Protein AF-A0A368R768-F1 (afdb_monomer_lite)

Structure (mmCIF, N/CA/C/O backbone):
data_AF-A0A368R768-F1
#
_entry.id   AF-A0A368R768-F1
#
loop_
_atom_site.group_PDB
_atom_site.id
_atom_site.type_symbol
_atom_site.label_atom_id
_atom_site.label_alt_id
_atom_site.label_comp_id
_atom_site.label_asym_id
_atom_site.label_entity_id
_atom_site.label_seq_id
_atom_site.pdbx_PDB_ins_code
_atom_site.Cartn_x
_atom_site.Cartn_y
_atom_site.Cartn_z
_atom_site.occupancy
_atom_site.B_iso_or_equiv
_atom_site.auth_seq_id
_atom_site.auth_comp_id
_atom_site.auth_asym_id
_atom_site.auth_atom_id
_atom_site.pdbx_PDB_model_num
ATOM 1 N N . MET A 1 1 ? 27.467 -8.018 0.311 1.00 46.78 1 MET A N 1
ATOM 2 C CA . MET A 1 1 ? 26.392 -7.281 -0.384 1.00 46.78 1 MET A CA 1
ATOM 3 C C . MET A 1 1 ? 26.962 -6.798 -1.706 1.00 46.78 1 MET A C 1
ATOM 5 O O . MET A 1 1 ? 28.015 -6.173 -1.684 1.00 46.78 1 MET A O 1
ATOM 9 N N . VAL A 1 2 ? 26.363 -7.178 -2.836 1.00 45.19 2 VAL A N 1
ATOM 10 C CA . VAL A 1 2 ? 26.756 -6.669 -4.159 1.00 45.19 2 VAL A CA 1
ATOM 11 C C . VAL A 1 2 ? 25.890 -5.447 -4.424 1.00 45.19 2 VAL A C 1
ATOM 13 O O . VAL A 1 2 ? 24.669 -5.558 -4.402 1.00 45.19 2 VAL A O 1
ATOM 16 N N . TYR A 1 3 ? 26.517 -4.292 -4.613 1.00 54.22 3 TYR A N 1
ATOM 17 C CA . TYR A 1 3 ? 25.812 -3.054 -4.927 1.00 54.22 3 TYR A CA 1
ATOM 18 C C . TYR A 1 3 ? 25.714 -2.906 -6.438 1.00 54.22 3 TYR A C 1
ATOM 20 O O . TYR A 1 3 ? 26.719 -3.036 -7.140 1.00 54.22 3 TYR A O 1
ATOM 28 N N . THR A 1 4 ? 24.512 -2.619 -6.932 1.00 57.66 4 THR A N 1
ATOM 29 C CA . THR A 1 4 ? 24.303 -2.340 -8.354 1.00 57.66 4 THR A CA 1
ATOM 30 C C . THR A 1 4 ? 24.296 -0.830 -8.549 1.00 57.66 4 THR A C 1
ATOM 32 O O . THR A 1 4 ? 23.459 -0.128 -7.981 1.00 57.66 4 THR A O 1
ATOM 35 N N . PHE A 1 5 ? 25.252 -0.327 -9.328 1.00 62.75 5 PHE A N 1
ATOM 36 C CA . PHE A 1 5 ? 25.331 1.078 -9.716 1.00 62.75 5 PHE A CA 1
ATOM 37 C C . PHE A 1 5 ? 24.711 1.236 -11.101 1.00 62.75 5 PHE A C 1
ATOM 39 O O . PHE A 1 5 ? 25.139 0.566 -12.037 1.00 62.75 5 PHE A O 1
ATOM 46 N N . PHE A 1 6 ? 23.726 2.121 -11.232 1.00 69.06 6 PHE A N 1
ATOM 47 C CA . PHE A 1 6 ? 23.137 2.480 -12.519 1.00 69.06 6 PHE A CA 1
ATOM 48 C C . PHE A 1 6 ? 22.806 3.978 -12.562 1.00 69.06 6 PHE A C 1
ATOM 50 O O . PHE A 1 6 ? 22.554 4.608 -11.528 1.00 69.06 6 PHE A O 1
ATOM 57 N N . GLU A 1 7 ? 22.853 4.559 -13.758 1.00 73.81 7 GLU A N 1
ATOM 58 C CA . GLU A 1 7 ? 22.325 5.887 -14.077 1.00 73.81 7 GLU A CA 1
ATOM 59 C C . GLU A 1 7 ? 20.888 5.778 -14.618 1.00 73.81 7 GLU A C 1
ATOM 61 O O . GLU A 1 7 ? 20.467 4.712 -15.067 1.00 73.81 7 GLU A O 1
ATOM 66 N N . ASP A 1 8 ? 20.144 6.894 -14.649 1.00 74.81 8 ASP A N 1
ATOM 67 C CA . ASP A 1 8 ? 18.769 6.950 -15.189 1.00 74.81 8 ASP A CA 1
ATOM 68 C C . ASP A 1 8 ? 18.662 6.284 -16.586 1.00 74.81 8 ASP A C 1
ATOM 70 O O . ASP A 1 8 ? 17.710 5.562 -16.881 1.00 74.81 8 ASP A O 1
ATOM 74 N N . ARG A 1 9 ? 19.677 6.478 -17.443 1.00 79.62 9 ARG A N 1
ATOM 75 C CA . ARG A 1 9 ? 19.716 5.931 -18.813 1.00 79.62 9 ARG A CA 1
ATOM 76 C C . ARG A 1 9 ? 19.882 4.416 -18.872 1.00 79.62 9 ARG A C 1
ATOM 78 O O . ARG A 1 9 ? 19.390 3.805 -19.817 1.00 79.62 9 ARG A O 1
ATOM 85 N N . ASP A 1 10 ? 20.577 3.824 -17.907 1.00 82.81 10 ASP A N 1
ATOM 86 C CA . ASP A 1 10 ? 20.867 2.389 -17.918 1.00 82.81 10 ASP A CA 1
ATOM 87 C C . ASP A 1 10 ? 19.584 1.596 -17.671 1.00 82.81 10 ASP A C 1
ATOM 89 O O . ASP A 1 10 ? 19.306 0.612 -18.360 1.00 82.81 10 ASP A O 1
ATOM 93 N N . LEU A 1 11 ? 18.761 2.073 -16.732 1.00 80.25 11 LEU A N 1
ATOM 94 C CA . LEU A 1 11 ? 17.478 1.457 -16.423 1.00 80.25 11 LEU A CA 1
ATOM 95 C C . LEU A 1 11 ? 16.486 1.614 -17.579 1.00 80.25 11 LEU A C 1
ATOM 97 O O . LEU A 1 11 ? 15.836 0.644 -17.966 1.00 80.25 11 LEU A O 1
ATOM 101 N N . ASP A 1 12 ? 16.424 2.804 -18.180 1.00 81.81 12 ASP A N 1
ATOM 102 C CA . ASP A 1 12 ? 15.603 3.051 -19.368 1.00 81.81 12 ASP A CA 1
ATOM 103 C C . ASP A 1 12 ? 16.009 2.141 -20.536 1.00 81.81 12 ASP A C 1
ATOM 105 O O . ASP A 1 12 ? 15.152 1.544 -21.193 1.00 81.81 12 ASP A O 1
ATOM 109 N N . HIS A 1 13 ? 17.315 1.977 -20.769 1.00 84.75 13 HIS A N 1
ATOM 110 C CA . HIS A 1 13 ? 17.830 1.079 -21.798 1.00 84.75 13 HIS A CA 1
ATOM 111 C C . HIS A 1 13 ? 17.504 -0.391 -21.495 1.00 84.75 13 HIS A C 1
ATOM 113 O O . HIS A 1 13 ? 17.113 -1.132 -22.399 1.00 84.75 13 HIS A O 1
ATOM 119 N N . MET A 1 14 ? 17.631 -0.826 -20.237 1.00 87.06 14 MET A N 1
ATOM 120 C CA . MET A 1 14 ? 17.294 -2.188 -19.810 1.00 87.06 14 MET A CA 1
ATOM 121 C C . MET A 1 14 ? 15.813 -2.503 -20.049 1.00 87.06 14 MET A C 1
ATOM 123 O O . MET A 1 14 ? 15.493 -3.547 -20.618 1.00 87.06 14 MET A O 1
ATOM 127 N N . LEU A 1 15 ? 14.916 -1.591 -19.662 1.00 86.19 15 LEU A N 1
ATOM 128 C CA . LEU A 1 15 ? 13.475 -1.746 -19.868 1.00 86.19 15 LEU A CA 1
ATOM 129 C C . LEU A 1 15 ? 13.117 -1.758 -21.359 1.00 86.19 15 LEU A C 1
ATOM 131 O O . LEU A 1 15 ? 12.331 -2.598 -21.793 1.00 86.19 15 LEU A O 1
ATOM 135 N N . ALA A 1 16 ? 13.740 -0.892 -22.165 1.00 86.00 16 ALA A N 1
ATOM 136 C CA . ALA A 1 16 ? 13.542 -0.878 -23.615 1.00 86.00 16 ALA A CA 1
ATOM 137 C C . ALA A 1 16 ? 14.055 -2.159 -24.299 1.00 86.00 16 ALA A C 1
ATOM 139 O O . ALA A 1 16 ? 13.454 -2.634 -25.263 1.00 86.00 16 ALA A O 1
ATOM 140 N N . SER A 1 17 ? 15.145 -2.735 -23.789 1.00 90.38 17 SER A N 1
ATOM 141 C CA . SER A 1 17 ? 15.758 -3.952 -24.334 1.00 90.38 17 SER A CA 1
ATOM 142 C C . SER A 1 17 ? 15.015 -5.235 -23.946 1.00 90.38 17 SER A C 1
ATOM 144 O O . SER A 1 17 ? 15.242 -6.275 -24.560 1.00 90.38 17 SER A O 1
ATOM 146 N N . SER A 1 18 ? 14.126 -5.183 -22.947 1.00 90.62 18 SER A N 1
ATOM 147 C CA . SER A 1 18 ? 13.382 -6.340 -22.440 1.00 90.62 18 SER A CA 1
ATOM 148 C C . SER A 1 18 ? 11.862 -6.118 -22.500 1.00 90.62 18 SER A C 1
ATOM 150 O O . SER A 1 18 ? 11.199 -5.971 -21.471 1.00 90.62 18 SER A O 1
ATOM 152 N N . PRO A 1 19 ? 11.252 -6.137 -23.702 1.00 87.94 19 PRO A N 1
ATOM 153 C CA . PRO A 1 19 ? 9.814 -5.892 -23.870 1.00 87.94 19 PRO A CA 1
ATOM 154 C C . PRO A 1 19 ? 8.924 -6.990 -23.261 1.00 87.94 19 PRO A C 1
ATOM 156 O O . PRO A 1 19 ? 7.709 -6.819 -23.157 1.00 87.94 19 PRO A O 1
ATOM 159 N N . VAL A 1 20 ? 9.511 -8.132 -22.888 1.00 93.12 20 VAL A N 1
ATOM 160 C CA . VAL A 1 20 ? 8.814 -9.269 -22.272 1.00 93.12 20 VAL A CA 1
ATOM 161 C C . VAL A 1 20 ? 8.860 -9.259 -20.742 1.00 93.12 20 VAL A C 1
ATOM 163 O O . VAL A 1 20 ? 8.288 -10.156 -20.133 1.00 93.12 20 VAL A O 1
ATOM 166 N N . LEU A 1 21 ? 9.536 -8.283 -20.126 1.00 94.12 21 LEU A N 1
ATOM 167 C CA . LEU A 1 21 ? 9.711 -8.218 -18.677 1.00 94.12 21 LEU A CA 1
ATOM 168 C C . LEU A 1 21 ? 8.360 -8.083 -17.955 1.00 94.12 21 LEU A C 1
ATOM 170 O O . LEU A 1 21 ? 7.636 -7.112 -18.174 1.00 94.12 21 LEU A O 1
ATOM 174 N N . GLU A 1 22 ? 8.048 -9.041 -17.076 1.00 95.25 22 GLU A N 1
ATOM 175 C CA . GLU A 1 22 ? 6.821 -9.023 -16.261 1.00 95.25 22 GLU A CA 1
ATOM 176 C C . GLU A 1 22 ? 7.049 -8.503 -14.839 1.00 95.25 22 GLU A C 1
ATOM 178 O O . GLU A 1 22 ? 6.170 -7.855 -14.272 1.00 95.25 22 GLU A O 1
ATOM 183 N N . THR A 1 23 ? 8.240 -8.724 -14.281 1.00 93.00 23 THR A N 1
ATOM 184 C CA . THR A 1 23 ? 8.582 -8.309 -12.918 1.00 93.00 23 THR A CA 1
ATOM 185 C C . THR A 1 23 ? 9.909 -7.567 -12.911 1.00 93.00 23 THR A C 1
ATOM 187 O O . THR A 1 23 ? 10.921 -8.088 -13.377 1.00 93.00 23 THR A O 1
ATOM 190 N N . LEU A 1 24 ? 9.908 -6.358 -12.352 1.00 89.69 24 LEU A N 1
ATOM 191 C CA . LEU A 1 24 ? 11.102 -5.575 -12.064 1.00 89.69 24 LEU A CA 1
ATOM 192 C C . LEU A 1 24 ? 11.299 -5.522 -10.552 1.00 89.69 24 LEU A C 1
ATOM 194 O O . LEU A 1 24 ? 10.405 -5.090 -9.830 1.00 89.69 24 LEU A O 1
ATOM 198 N N . ALA A 1 25 ? 12.482 -5.901 -10.081 1.00 86.31 25 ALA A N 1
ATOM 199 C CA . ALA A 1 25 ? 12.856 -5.736 -8.686 1.00 86.31 25 ALA A CA 1
ATOM 200 C C . ALA A 1 25 ? 14.178 -4.971 -8.588 1.00 86.31 25 ALA A C 1
ATOM 202 O O . ALA A 1 25 ? 15.191 -5.385 -9.150 1.00 86.31 25 ALA A O 1
ATOM 203 N N . LEU A 1 26 ? 14.143 -3.840 -7.890 1.00 80.12 26 LEU A N 1
ATOM 204 C CA . LEU A 1 26 ? 15.283 -2.975 -7.625 1.00 80.12 26 LEU A CA 1
ATOM 205 C C . LEU A 1 26 ? 15.649 -3.108 -6.147 1.00 80.12 26 LEU A C 1
ATOM 207 O O . LEU A 1 26 ? 14.819 -2.844 -5.277 1.00 80.12 26 LEU A O 1
ATOM 211 N N . PHE A 1 27 ? 16.885 -3.530 -5.885 1.00 73.75 27 PHE A N 1
ATOM 212 C CA . PHE A 1 27 ? 17.431 -3.738 -4.545 1.00 73.75 27 PHE A CA 1
ATOM 213 C C . PHE A 1 27 ? 18.682 -2.889 -4.354 1.00 73.75 27 PHE A C 1
ATOM 215 O O . PHE A 1 27 ? 19.548 -2.895 -5.231 1.00 73.75 27 PHE A O 1
ATOM 222 N N . VAL A 1 28 ? 18.801 -2.236 -3.192 1.00 59.84 28 VAL A N 1
ATOM 223 C CA . VAL A 1 28 ? 20.050 -1.657 -2.655 1.00 59.84 28 VAL A CA 1
ATOM 224 C C . VAL A 1 28 ? 20.911 -0.986 -3.732 1.00 59.84 28 VAL A C 1
ATOM 226 O O . VAL A 1 28 ? 22.079 -1.330 -3.945 1.00 59.84 28 VAL A O 1
ATOM 229 N N . SER A 1 29 ? 20.325 -0.031 -4.458 1.00 55.12 29 SER A N 1
ATOM 230 C CA . SER A 1 29 ? 21.088 0.760 -5.420 1.00 55.12 29 SER A CA 1
ATOM 231 C C . SER A 1 29 ? 21.648 2.009 -4.751 1.00 55.12 29 SER A C 1
ATOM 233 O O . SER A 1 29 ? 20.913 2.943 -4.423 1.00 55.12 29 SER A O 1
ATOM 235 N N . PHE A 1 30 ? 22.969 2.051 -4.594 1.00 51.53 30 PHE A N 1
ATOM 236 C CA . PHE A 1 30 ? 23.711 3.287 -4.345 1.00 51.53 30 PHE A CA 1
ATOM 237 C C . PHE A 1 30 ? 23.929 3.982 -5.690 1.00 51.53 30 PHE A C 1
ATOM 239 O O . PHE A 1 30 ? 25.011 3.953 -6.264 1.00 51.53 30 PHE A O 1
ATOM 246 N N . GLY A 1 31 ? 22.859 4.523 -6.264 1.00 53.12 31 GLY A N 1
ATOM 247 C CA . GLY A 1 31 ? 22.879 5.076 -7.614 1.00 53.12 31 GLY A CA 1
ATOM 248 C C . GLY A 1 31 ? 22.948 6.596 -7.619 1.00 53.12 31 GLY A C 1
ATOM 249 O O . GLY A 1 31 ? 22.284 7.257 -6.831 1.00 53.12 31 GLY A O 1
ATOM 250 N N . LYS A 1 32 ? 23.670 7.165 -8.590 1.00 55.41 32 LYS A N 1
ATOM 251 C CA . LYS A 1 32 ? 23.446 8.550 -9.050 1.00 55.41 32 LYS A CA 1
ATOM 252 C C . LYS A 1 32 ? 22.066 8.728 -9.699 1.00 55.41 32 LYS A C 1
ATOM 254 O O . LYS A 1 32 ? 21.736 9.854 -10.070 1.00 55.41 32 LYS A O 1
ATOM 259 N N . ALA A 1 33 ? 21.330 7.632 -9.906 1.00 60.00 33 ALA A N 1
ATOM 260 C CA . ALA A 1 33 ? 20.011 7.643 -10.499 1.00 60.00 33 ALA A CA 1
ATOM 261 C C . ALA A 1 33 ? 19.068 8.511 -9.661 1.00 60.00 33 ALA A C 1
ATOM 263 O O . ALA A 1 33 ? 18.838 8.255 -8.481 1.00 60.00 33 ALA A O 1
ATOM 264 N N . LYS A 1 34 ? 18.567 9.573 -10.284 1.00 66.69 34 LYS A N 1
ATOM 265 C CA . LYS A 1 34 ? 17.632 10.519 -9.674 1.00 66.69 34 LYS A CA 1
ATOM 266 C C . LYS A 1 34 ? 16.197 10.156 -10.015 1.00 66.69 34 LYS A C 1
ATOM 268 O O . LYS A 1 34 ? 15.309 10.492 -9.237 1.00 66.69 34 LYS A O 1
ATOM 273 N N . HIS A 1 35 ? 15.979 9.468 -11.138 1.00 71.56 35 HIS A N 1
ATOM 274 C CA . HIS A 1 35 ? 14.648 9.126 -11.622 1.00 71.56 35 HIS A CA 1
ATOM 275 C C . HIS A 1 35 ? 14.593 7.677 -12.106 1.00 71.56 35 HIS A C 1
ATOM 277 O O . HIS A 1 35 ? 15.404 7.246 -12.923 1.00 71.56 35 HIS A O 1
ATOM 283 N N . VAL A 1 36 ? 13.581 6.942 -11.657 1.00 75.81 36 VAL A N 1
ATOM 284 C CA . VAL A 1 36 ? 13.258 5.600 -12.149 1.00 75.81 36 VAL A CA 1
ATOM 285 C C . VAL A 1 36 ? 11.954 5.678 -12.911 1.00 75.81 36 VAL A C 1
ATOM 287 O O . VAL A 1 36 ? 10.906 5.922 -12.325 1.00 75.81 36 VAL A O 1
ATOM 290 N N . LEU A 1 37 ? 12.002 5.472 -14.223 1.00 79.56 37 LEU A N 1
ATOM 291 C CA . LEU A 1 37 ? 10.830 5.567 -15.085 1.00 79.56 37 LEU A CA 1
ATOM 292 C C . LEU A 1 37 ? 10.329 4.154 -15.408 1.00 79.56 37 LEU A C 1
ATOM 294 O O . LEU A 1 37 ? 10.884 3.461 -16.255 1.00 79.56 37 LEU A O 1
ATOM 298 N N . LEU A 1 38 ? 9.265 3.714 -14.738 1.00 83.75 38 LEU A N 1
ATOM 299 C CA . LEU A 1 38 ? 8.630 2.427 -15.000 1.00 83.75 38 LEU A CA 1
ATOM 300 C C . LEU A 1 38 ? 7.932 2.457 -16.363 1.00 83.75 38 LEU A C 1
ATOM 302 O O . LEU A 1 38 ? 6.960 3.192 -16.588 1.00 83.75 38 LEU A O 1
ATOM 306 N N . ARG A 1 39 ? 8.465 1.634 -17.267 1.00 84.00 39 ARG A N 1
ATOM 307 C CA . ARG A 1 39 ? 7.995 1.417 -18.634 1.00 84.00 39 ARG A CA 1
ATOM 308 C C . ARG A 1 39 ? 8.026 -0.073 -18.945 1.00 84.00 39 ARG A C 1
ATOM 310 O O . ARG A 1 39 ? 8.970 -0.761 -18.567 1.00 84.00 39 ARG A O 1
ATOM 317 N N . GLY A 1 40 ? 7.014 -0.557 -19.648 1.00 87.12 40 GLY A N 1
ATOM 318 C CA . GLY A 1 40 ? 6.936 -1.943 -20.085 1.00 87.12 40 GLY A CA 1
ATOM 319 C C . GLY A 1 40 ? 5.499 -2.378 -20.326 1.00 87.12 40 GLY A C 1
ATOM 320 O O . GLY A 1 40 ? 4.676 -2.376 -19.417 1.00 87.12 40 GLY A O 1
ATOM 321 N N . GLN A 1 41 ? 5.211 -2.826 -21.548 1.00 89.62 41 GLN A N 1
ATOM 322 C CA . GLN A 1 41 ? 3.867 -3.266 -21.942 1.00 89.62 41 GLN A CA 1
ATOM 323 C C . GLN A 1 41 ? 3.431 -4.567 -21.252 1.00 89.62 41 GLN A C 1
ATOM 325 O O . GLN A 1 41 ? 2.240 -4.848 -21.183 1.00 89.62 41 GLN A O 1
ATOM 330 N N . LYS A 1 42 ? 4.383 -5.356 -20.736 1.00 93.75 42 LYS A N 1
ATOM 331 C CA . LYS A 1 42 ? 4.122 -6.589 -19.978 1.00 93.75 42 LYS A CA 1
ATOM 332 C C . LYS A 1 42 ? 4.433 -6.490 -18.487 1.00 93.75 42 LYS A C 1
ATOM 334 O O . LYS A 1 42 ? 4.219 -7.467 -17.777 1.00 93.75 42 LYS A O 1
ATOM 339 N N . LEU A 1 43 ? 4.909 -5.337 -18.017 1.00 94.00 43 LEU A N 1
ATOM 340 C CA . LEU A 1 43 ? 5.322 -5.166 -16.630 1.00 94.00 43 LEU A CA 1
ATOM 341 C C . LEU A 1 43 ? 4.091 -5.203 -15.716 1.00 94.00 43 LEU A C 1
ATOM 343 O O . LEU A 1 43 ? 3.241 -4.320 -15.798 1.00 94.00 43 LEU A O 1
ATOM 347 N N . LYS A 1 44 ? 4.023 -6.216 -14.850 1.00 95.06 44 LYS A N 1
ATOM 348 C CA . LYS A 1 44 ? 2.940 -6.465 -13.889 1.00 95.06 44 LYS A CA 1
ATOM 349 C C . LYS A 1 44 ? 3.337 -6.174 -12.451 1.00 95.06 44 LYS A C 1
ATOM 351 O O . LYS A 1 44 ? 2.490 -5.763 -11.664 1.00 95.06 44 LYS A O 1
ATOM 356 N N . CYS A 1 45 ? 4.608 -6.356 -12.100 1.00 93.62 45 CYS A N 1
ATOM 357 C CA . CYS A 1 45 ? 5.098 -6.136 -10.742 1.00 93.62 45 CYS A CA 1
ATOM 358 C C . CYS A 1 45 ? 6.355 -5.262 -10.735 1.00 93.62 45 CYS A C 1
ATOM 360 O O . CYS A 1 45 ? 7.306 -5.519 -11.474 1.00 93.62 45 CYS A O 1
ATOM 362 N N . ALA A 1 46 ? 6.358 -4.236 -9.883 1.00 90.44 46 ALA A N 1
ATOM 363 C CA . ALA A 1 46 ? 7.517 -3.402 -9.599 1.00 90.44 46 ALA A CA 1
ATOM 364 C C . ALA A 1 46 ? 7.797 -3.392 -8.090 1.00 90.44 46 ALA A C 1
ATOM 366 O O . ALA A 1 46 ? 6.987 -2.905 -7.297 1.00 90.44 46 ALA A O 1
ATOM 367 N N . LEU A 1 47 ? 8.961 -3.918 -7.710 1.00 86.69 47 LEU A N 1
ATOM 368 C CA . LEU A 1 47 ? 9.478 -3.909 -6.346 1.00 86.69 47 LEU A CA 1
ATOM 369 C C . LEU A 1 47 ? 10.619 -2.898 -6.259 1.00 86.69 47 LEU A C 1
ATOM 371 O O . LEU A 1 47 ? 11.623 -3.024 -6.958 1.00 86.69 47 LEU A O 1
ATOM 375 N N . VAL A 1 48 ? 10.474 -1.907 -5.390 1.00 80.50 48 VAL A N 1
ATOM 376 C CA . VAL A 1 48 ? 11.514 -0.933 -5.057 1.00 80.50 48 VAL A CA 1
ATOM 377 C C . VAL A 1 48 ? 11.846 -1.118 -3.588 1.00 80.50 48 VAL A C 1
ATOM 379 O O . VAL A 1 48 ? 11.079 -0.702 -2.718 1.00 80.50 48 VAL A O 1
ATOM 382 N N . LEU A 1 49 ? 12.967 -1.786 -3.322 1.00 73.75 49 LEU A N 1
ATOM 383 C CA . LEU A 1 49 ? 13.328 -2.238 -1.987 1.00 73.75 49 LEU A CA 1
ATOM 384 C C . LEU A 1 49 ? 14.695 -1.704 -1.562 1.00 73.75 49 LEU A C 1
ATOM 386 O O . LEU A 1 49 ? 15.635 -1.664 -2.357 1.00 73.75 49 LEU A O 1
ATOM 390 N N . GLU A 1 50 ? 14.801 -1.297 -0.294 1.00 63.97 50 GLU A N 1
ATOM 391 C CA . GLU A 1 50 ? 16.069 -0.901 0.353 1.00 63.97 50 GLU A CA 1
ATOM 392 C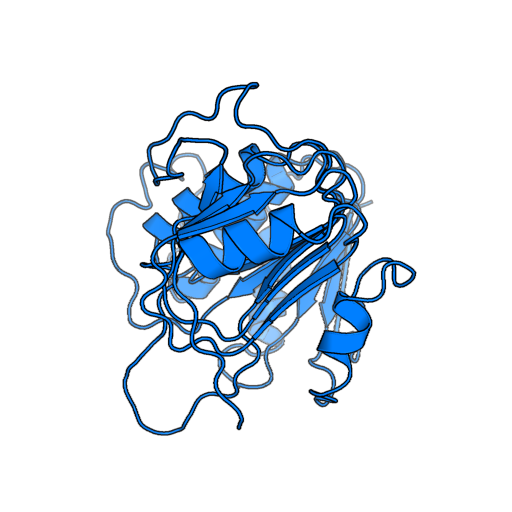 C . GLU A 1 50 ? 16.907 0.103 -0.462 1.00 63.97 50 GLU A C 1
ATOM 394 O O . GLU A 1 50 ? 18.134 0.032 -0.501 1.00 63.97 50 GLU A O 1
ATOM 399 N N . THR A 1 51 ? 16.251 1.013 -1.184 1.00 58.91 51 THR A N 1
ATOM 400 C CA . THR A 1 51 ? 16.929 1.911 -2.120 1.00 58.91 51 THR A CA 1
ATOM 401 C C . THR A 1 51 ? 17.004 3.336 -1.577 1.00 58.91 51 THR A C 1
ATOM 403 O O . THR A 1 51 ? 16.056 3.816 -0.966 1.00 58.91 51 THR A O 1
ATOM 406 N N . MET A 1 52 ? 18.122 4.026 -1.830 1.00 55.69 52 MET A N 1
ATOM 407 C CA . MET A 1 52 ? 18.261 5.459 -1.556 1.00 55.69 52 MET A CA 1
ATOM 408 C C . MET A 1 52 ? 17.241 6.296 -2.339 1.00 55.69 52 MET A C 1
ATOM 410 O O . MET A 1 52 ? 16.779 5.909 -3.405 1.00 55.69 52 MET A O 1
ATOM 414 N N . ALA A 1 53 ? 16.919 7.466 -1.799 1.00 55.84 53 ALA A N 1
ATOM 415 C CA . ALA A 1 53 ? 16.125 8.529 -2.405 1.00 55.84 53 ALA A CA 1
ATOM 416 C C . ALA A 1 53 ? 16.210 8.648 -3.946 1.00 55.84 53 ALA A C 1
ATOM 418 O O . ALA A 1 53 ? 17.212 9.130 -4.475 1.00 55.84 53 ALA A O 1
ATOM 419 N N . PHE A 1 54 ? 15.132 8.308 -4.655 1.00 58.00 54 PHE A N 1
ATOM 420 C CA . PHE A 1 54 ? 14.951 8.641 -6.071 1.00 58.00 54 PHE A CA 1
ATOM 421 C C . PHE A 1 54 ? 13.476 8.913 -6.382 1.00 58.00 54 PHE A C 1
ATOM 423 O O . PHE A 1 54 ? 12.574 8.470 -5.662 1.00 58.00 54 PHE A O 1
ATOM 430 N N . GLU A 1 55 ? 13.231 9.627 -7.478 1.00 67.50 55 GLU A N 1
ATOM 431 C CA . GLU A 1 55 ? 11.890 9.912 -7.965 1.00 67.50 55 GLU A CA 1
ATOM 432 C C . GLU A 1 55 ? 11.380 8.761 -8.847 1.00 67.50 55 GLU A C 1
ATOM 434 O O . GLU A 1 55 ? 11.958 8.456 -9.890 1.00 67.50 55 GLU A O 1
ATOM 439 N N . LEU A 1 56 ? 10.304 8.087 -8.443 1.00 75.12 56 LEU A N 1
ATOM 440 C CA . LEU A 1 56 ? 9.747 6.949 -9.182 1.00 75.12 56 LEU A CA 1
ATOM 441 C C . LEU A 1 56 ? 8.622 7.427 -10.099 1.00 75.12 56 LEU A C 1
ATOM 443 O O . LEU A 1 56 ? 7.660 7.976 -9.596 1.00 75.12 56 LEU A O 1
ATOM 447 N N . ALA A 1 57 ? 8.672 7.201 -11.409 1.00 76.06 57 ALA A N 1
ATOM 448 C CA . ALA A 1 57 ? 7.603 7.570 -12.331 1.00 76.06 57 ALA A CA 1
ATOM 449 C C . ALA A 1 57 ? 6.955 6.358 -12.996 1.00 76.06 57 ALA A C 1
ATOM 451 O O . ALA A 1 57 ? 7.625 5.645 -13.734 1.00 76.06 57 ALA A O 1
ATOM 452 N N . VAL A 1 58 ? 5.643 6.158 -12.846 1.00 80.19 58 VAL A N 1
ATOM 453 C CA . VAL A 1 58 ? 4.913 5.227 -13.729 1.00 80.19 58 VAL A CA 1
ATOM 454 C C . VAL A 1 58 ? 4.586 5.961 -15.025 1.00 80.19 58 VAL A C 1
ATOM 456 O O . VAL A 1 58 ? 3.752 6.867 -15.016 1.00 80.19 58 VAL A O 1
ATOM 459 N N . VAL A 1 59 ? 5.273 5.630 -16.122 1.00 79.56 59 VAL A N 1
ATOM 460 C CA . VAL A 1 59 ? 5.152 6.356 -17.400 1.00 79.56 59 VAL A CA 1
ATOM 461 C C . VAL A 1 59 ? 4.311 5.583 -18.410 1.00 79.56 59 VAL A C 1
ATOM 463 O O . VAL A 1 59 ? 3.358 6.136 -18.946 1.00 79.56 59 VAL A O 1
ATOM 466 N N . ASP A 1 60 ? 4.652 4.323 -18.669 1.00 82.62 60 ASP A N 1
ATOM 467 C CA . ASP A 1 60 ? 3.974 3.491 -19.672 1.00 82.62 60 ASP A CA 1
ATOM 468 C C . ASP A 1 60 ? 4.035 2.015 -19.261 1.00 82.62 60 ASP A C 1
ATOM 470 O O . ASP A 1 60 ? 4.847 1.239 -19.764 1.00 82.62 60 ASP A O 1
ATOM 474 N N . ALA A 1 61 ? 3.225 1.656 -18.264 1.00 88.56 61 ALA A N 1
ATOM 475 C CA . ALA A 1 61 ? 3.122 0.300 -17.726 1.00 88.56 61 ALA A CA 1
ATOM 476 C C . ALA A 1 61 ? 1.639 -0.062 -17.503 1.00 88.56 61 ALA A C 1
ATOM 478 O O . ALA A 1 61 ? 1.166 -0.068 -16.366 1.00 88.56 61 ALA A O 1
ATOM 479 N N . PRO A 1 62 ? 0.869 -0.299 -18.582 1.00 88.75 62 PRO A N 1
ATOM 480 C CA . PRO A 1 62 ? -0.587 -0.453 -18.508 1.00 88.75 62 PRO A CA 1
ATOM 481 C C . PRO A 1 62 ? -1.045 -1.737 -17.808 1.00 88.75 62 PRO A C 1
ATOM 483 O O . PRO A 1 62 ? -2.212 -1.838 -17.444 1.00 88.75 62 PRO A O 1
ATOM 486 N N . LEU A 1 63 ? -0.150 -2.714 -17.639 1.00 93.44 63 LEU A N 1
ATOM 487 C CA . LEU A 1 63 ? -0.430 -3.976 -16.954 1.00 93.44 63 LEU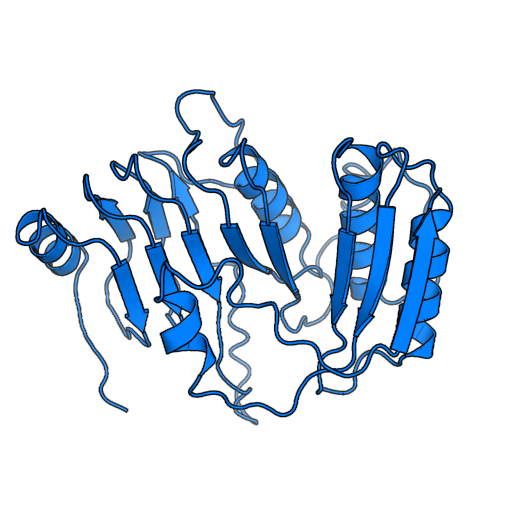 A CA 1
ATOM 488 C C . LEU A 1 63 ? 0.117 -4.009 -15.525 1.00 93.44 63 LEU A C 1
ATOM 490 O O . LEU A 1 63 ? 0.094 -5.067 -14.910 1.00 93.44 63 LEU A O 1
ATOM 494 N N . LEU A 1 64 ? 0.614 -2.885 -14.991 1.00 93.50 64 LEU A N 1
ATOM 495 C CA . LEU A 1 64 ? 1.205 -2.858 -13.657 1.00 93.50 64 LEU A CA 1
ATOM 496 C C . LEU A 1 64 ? 0.118 -3.095 -12.607 1.00 93.50 64 LEU A C 1
ATOM 498 O O . LEU A 1 64 ? -0.688 -2.205 -12.351 1.00 93.50 64 LEU A O 1
ATOM 502 N N . GLU A 1 65 ? 0.119 -4.277 -12.003 1.00 94.50 65 GLU A N 1
ATOM 503 C CA . GLU A 1 65 ? -0.845 -4.725 -10.994 1.00 94.50 65 GLU A CA 1
ATOM 504 C C . GLU A 1 65 ? -0.317 -4.532 -9.571 1.00 94.50 65 GLU A C 1
ATOM 506 O O . GLU A 1 65 ? -1.095 -4.279 -8.648 1.00 94.50 65 GLU A O 1
ATOM 511 N N . ARG A 1 66 ? 1.005 -4.632 -9.384 1.00 93.38 66 ARG A N 1
ATOM 512 C CA . ARG A 1 66 ? 1.656 -4.559 -8.072 1.00 93.38 66 ARG A CA 1
ATOM 513 C C . ARG A 1 66 ? 2.752 -3.514 -8.058 1.00 93.38 66 ARG A C 1
ATOM 515 O O . ARG A 1 66 ? 3.707 -3.593 -8.832 1.00 93.38 66 ARG A O 1
ATOM 522 N N . LEU A 1 67 ? 2.633 -2.574 -7.129 1.00 90.25 67 LEU A N 1
ATOM 523 C CA . LEU A 1 67 ? 3.656 -1.580 -6.846 1.00 90.25 67 LEU A CA 1
ATOM 524 C C . LEU A 1 67 ? 4.008 -1.628 -5.358 1.00 90.25 67 LEU A C 1
ATOM 526 O O . LEU A 1 67 ? 3.203 -1.261 -4.503 1.00 90.25 67 LEU A O 1
ATOM 530 N N . ILE A 1 68 ? 5.219 -2.090 -5.055 1.00 86.50 68 ILE A N 1
ATOM 531 C CA . ILE A 1 68 ? 5.702 -2.263 -3.684 1.00 86.50 68 ILE A CA 1
ATOM 532 C C . ILE A 1 68 ? 6.941 -1.398 -3.499 1.00 86.50 68 ILE A C 1
ATOM 534 O O . ILE A 1 68 ? 7.987 -1.662 -4.088 1.00 86.50 68 ILE A O 1
ATOM 538 N N . MET A 1 69 ? 6.817 -0.371 -2.664 1.00 80.69 69 MET A N 1
ATOM 539 C CA . MET A 1 69 ? 7.913 0.491 -2.233 1.00 80.69 69 MET A CA 1
ATOM 540 C C . MET A 1 69 ? 8.130 0.256 -0.740 1.00 80.69 69 MET A C 1
ATOM 542 O O . MET A 1 69 ? 7.443 0.836 0.104 1.00 80.69 69 MET A O 1
ATOM 546 N N . TRP A 1 70 ? 9.040 -0.661 -0.418 1.00 70.06 70 TRP A N 1
ATOM 547 C CA . TRP A 1 70 ? 9.166 -1.210 0.930 1.00 70.06 70 TRP A CA 1
ATOM 548 C C . TRP A 1 70 ? 10.625 -1.327 1.354 1.00 70.06 70 TRP A C 1
ATOM 550 O O . TRP A 1 70 ? 11.456 -1.866 0.634 1.00 70.06 70 TRP A O 1
ATOM 560 N N . GLU A 1 71 ? 10.966 -0.852 2.544 1.00 62.47 71 GLU A N 1
ATOM 561 C CA . GLU A 1 71 ? 12.325 -0.976 3.066 1.00 62.47 71 GLU A CA 1
ATOM 562 C C . GLU A 1 71 ? 12.367 -2.093 4.111 1.00 62.47 71 GLU A C 1
ATOM 564 O O . GLU A 1 71 ? 11.826 -1.947 5.205 1.00 62.47 71 GLU A O 1
ATOM 569 N N . THR A 1 72 ? 13.014 -3.211 3.774 1.00 42.16 72 THR A N 1
ATOM 570 C CA . THR A 1 72 ? 13.131 -4.402 4.633 1.00 42.16 72 THR A CA 1
ATOM 571 C C . THR A 1 72 ? 14.303 -4.360 5.619 1.00 42.16 72 THR A C 1
ATOM 573 O O . THR A 1 72 ? 14.411 -5.253 6.469 1.00 42.16 72 THR A O 1
ATOM 576 N N . SER A 1 73 ? 15.154 -3.329 5.554 1.00 39.78 73 SER A N 1
ATOM 577 C CA . SER A 1 73 ? 16.367 -3.248 6.366 1.00 39.78 73 SER A CA 1
ATOM 578 C C . SER A 1 73 ? 16.029 -3.233 7.867 1.00 39.78 73 SER A C 1
ATOM 580 O O . SER A 1 73 ? 15.166 -2.500 8.362 1.00 39.78 73 SER A O 1
ATOM 582 N N . ALA A 1 74 ? 16.690 -4.113 8.624 1.00 32.44 74 ALA A N 1
ATOM 583 C CA . ALA A 1 74 ? 16.735 -3.980 10.072 1.00 32.44 74 ALA A CA 1
ATOM 584 C C . ALA A 1 74 ? 17.517 -2.697 10.409 1.00 32.44 74 ALA A C 1
ATOM 586 O O . ALA A 1 74 ? 18.494 -2.394 9.724 1.00 32.44 74 ALA A O 1
ATOM 587 N N . PRO A 1 75 ? 17.117 -1.946 11.446 1.00 33.62 75 PRO A N 1
ATOM 588 C CA . PRO A 1 75 ? 17.806 -0.717 11.796 1.00 33.62 75 PRO A CA 1
ATOM 589 C C . PRO A 1 75 ? 19.238 -1.060 12.195 1.00 33.62 75 PRO A C 1
ATOM 591 O O . PRO A 1 75 ? 19.441 -1.838 13.128 1.00 33.62 75 PRO A O 1
ATOM 594 N N . SER A 1 76 ? 20.221 -0.474 11.514 1.00 33.97 76 SER A N 1
ATOM 595 C CA . SER A 1 76 ? 21.568 -0.398 12.061 1.00 33.97 76 SER A CA 1
ATOM 596 C C . SER A 1 76 ? 21.481 0.395 13.362 1.00 33.97 76 SER A C 1
ATOM 598 O O . SER A 1 76 ? 21.106 1.570 13.371 1.00 33.97 76 SER A O 1
ATOM 600 N N . GLU A 1 77 ? 21.764 -0.263 14.483 1.00 36.16 77 GLU A N 1
ATOM 601 C CA . GLU A 1 77 ? 22.036 0.428 15.735 1.00 36.16 77 GLU A CA 1
ATOM 602 C C . GLU A 1 77 ? 23.265 1.312 15.513 1.00 36.16 77 GLU A C 1
ATOM 604 O O . GLU A 1 77 ? 24.382 0.818 15.393 1.00 36.16 77 GLU A O 1
ATOM 609 N N . GLY A 1 78 ? 23.039 2.618 15.392 1.00 37.34 78 GLY A N 1
ATOM 610 C CA . GLY A 1 78 ? 24.103 3.594 15.185 1.00 37.34 78 GLY A CA 1
ATOM 611 C C . GLY A 1 78 ? 24.280 3.997 13.727 1.00 37.34 78 GLY A C 1
ATOM 612 O O . GLY A 1 78 ? 25.276 3.663 13.109 1.00 37.34 78 GLY A O 1
ATOM 613 N N . ASP A 1 79 ? 23.324 4.734 13.175 1.00 30.86 79 ASP A N 1
ATOM 614 C CA . ASP A 1 79 ? 23.587 6.133 12.832 1.00 30.86 79 ASP A CA 1
ATOM 615 C C . ASP A 1 79 ? 22.259 6.835 12.535 1.00 30.86 79 ASP A C 1
ATOM 617 O O . ASP A 1 79 ? 21.299 6.216 12.076 1.00 30.86 79 ASP A O 1
ATOM 621 N N . GLY A 1 80 ? 22.176 8.125 12.839 1.00 35.06 80 GLY A N 1
ATOM 622 C CA . GLY A 1 80 ? 20.963 8.946 12.749 1.00 35.06 80 GLY A CA 1
ATOM 623 C C . GLY A 1 80 ? 20.426 9.197 11.333 1.00 35.06 80 GLY A C 1
ATOM 624 O O . GLY A 1 80 ? 19.726 10.186 11.131 1.00 35.06 80 GLY A O 1
ATOM 625 N N . SER A 1 81 ? 20.720 8.349 10.348 1.00 32.88 81 SER A N 1
ATOM 626 C CA . SER A 1 81 ? 20.138 8.433 9.009 1.00 32.88 81 SER A CA 1
ATOM 627 C C . SER A 1 81 ? 18.781 7.738 8.993 1.00 32.88 81 SER A C 1
ATOM 629 O O . SER A 1 81 ? 18.615 6.641 8.460 1.00 32.88 81 SER A O 1
ATOM 631 N N . LEU A 1 82 ? 17.797 8.382 9.618 1.00 35.12 82 LEU A N 1
ATOM 632 C CA . LEU A 1 82 ? 16.401 8.061 9.378 1.00 35.12 82 LEU A CA 1
ATOM 633 C C . LEU A 1 82 ? 16.139 8.323 7.888 1.00 35.12 82 LEU A C 1
ATOM 635 O O . LEU A 1 82 ? 16.118 9.476 7.464 1.00 35.12 82 LEU A O 1
ATOM 639 N N . MET A 1 83 ? 16.004 7.267 7.084 1.00 36.75 83 MET A N 1
ATOM 640 C CA . MET A 1 83 ? 15.476 7.376 5.725 1.00 36.75 83 MET A CA 1
ATOM 641 C C . MET A 1 83 ? 14.027 7.859 5.826 1.00 36.75 83 MET A C 1
ATOM 643 O O . MET A 1 83 ? 13.083 7.091 5.998 1.00 36.75 83 MET A O 1
ATOM 647 N N . GLU A 1 84 ? 13.875 9.177 5.816 1.00 36.34 84 GLU A N 1
ATOM 648 C CA . GLU A 1 84 ? 12.611 9.860 5.607 1.00 36.34 84 GLU A CA 1
ATOM 649 C C . GLU A 1 84 ? 12.075 9.468 4.224 1.00 36.34 84 GLU A C 1
ATOM 651 O O . GLU A 1 84 ? 12.816 9.471 3.237 1.00 36.34 84 GLU A O 1
ATOM 656 N N . LEU A 1 85 ? 10.762 9.260 4.090 1.00 39.09 85 LEU A N 1
ATOM 657 C CA . LEU A 1 85 ? 10.148 9.321 2.757 1.00 39.09 85 LEU A CA 1
ATOM 658 C C . LEU A 1 85 ? 10.178 10.726 2.167 1.00 39.09 85 LEU A C 1
ATOM 660 O O . LEU A 1 85 ? 9.745 10.920 1.030 1.00 39.09 85 LEU A O 1
ATOM 664 N N . GLY A 1 86 ? 10.745 11.688 2.897 1.00 35.91 86 GLY A N 1
ATOM 665 C CA . GLY A 1 86 ? 11.069 13.037 2.459 1.00 35.91 86 GLY A CA 1
ATOM 666 C C . GLY A 1 86 ? 11.819 13.138 1.127 1.00 35.91 86 GLY A C 1
ATOM 667 O O . GLY A 1 86 ? 11.973 14.251 0.627 1.00 35.91 86 GLY A O 1
ATOM 668 N N . VAL A 1 87 ? 12.228 12.026 0.508 1.00 40.59 87 VAL A N 1
ATOM 669 C CA . VAL A 1 87 ? 12.942 12.039 -0.768 1.00 40.59 87 VAL A CA 1
ATOM 670 C C . VAL A 1 87 ? 12.436 11.048 -1.833 1.00 40.59 87 VAL A C 1
ATOM 672 O O . VAL A 1 87 ? 12.893 11.118 -2.972 1.00 40.59 87 VAL A O 1
ATOM 675 N N . HIS A 1 88 ? 11.473 10.168 -1.536 1.00 46.75 88 HIS A N 1
ATOM 676 C CA . HIS A 1 88 ? 10.878 9.285 -2.552 1.00 46.75 88 HIS A CA 1
ATOM 677 C C . HIS A 1 88 ? 9.656 9.952 -3.182 1.00 46.75 88 HIS A C 1
ATOM 679 O O . HIS A 1 88 ? 8.508 9.666 -2.843 1.00 46.75 88 HIS A O 1
ATOM 685 N N . MET A 1 89 ? 9.893 10.889 -4.097 1.00 48.72 89 MET A N 1
ATOM 686 C CA . MET A 1 89 ? 8.804 11.511 -4.845 1.00 48.72 89 MET A CA 1
ATOM 687 C C . MET A 1 89 ? 8.334 10.549 -5.935 1.00 48.72 89 MET A C 1
ATOM 689 O O . MET A 1 89 ? 8.975 10.432 -6.976 1.00 48.72 89 MET A O 1
ATOM 693 N N . LEU A 1 90 ? 7.209 9.862 -5.742 1.00 52.09 90 LEU A N 1
ATOM 694 C CA . LEU A 1 90 ? 6.589 9.170 -6.868 1.00 52.09 90 LEU A CA 1
ATOM 695 C C . LEU A 1 90 ? 5.972 10.227 -7.810 1.00 52.09 90 LEU A C 1
ATOM 697 O O . LEU A 1 90 ? 5.085 11.006 -7.463 1.00 52.09 90 LEU A O 1
ATOM 701 N N . GLN A 1 91 ? 6.517 10.308 -9.013 1.00 45.75 91 GLN A N 1
ATOM 702 C CA . GLN A 1 91 ? 5.909 10.957 -10.153 1.00 45.75 91 GLN A CA 1
ATOM 703 C C . GLN A 1 91 ? 4.940 9.981 -10.839 1.00 45.75 91 GLN A C 1
ATOM 705 O O . GLN A 1 91 ? 5.073 8.765 -10.768 1.00 45.75 91 GLN A O 1
ATOM 710 N N . ILE A 1 92 ? 3.950 10.486 -11.559 1.00 49.19 92 ILE A N 1
ATOM 711 C CA . ILE A 1 92 ? 3.204 9.668 -12.523 1.00 49.19 92 ILE A CA 1
ATOM 712 C C . ILE A 1 92 ? 3.207 10.422 -13.843 1.00 49.19 92 ILE A C 1
ATOM 714 O O . ILE A 1 92 ? 2.910 11.623 -13.897 1.00 49.19 92 ILE A O 1
ATOM 718 N N . TRP A 1 93 ? 3.601 9.725 -14.910 1.00 40.19 93 TRP A N 1
ATOM 719 C CA . TRP A 1 93 ? 3.843 10.261 -16.249 1.00 40.19 93 TRP A CA 1
ATOM 720 C C . TRP A 1 93 ? 4.904 11.374 -16.312 1.00 40.19 93 TRP A C 1
ATOM 722 O O . TRP A 1 93 ? 6.050 11.123 -16.663 1.00 40.19 93 TRP A O 1
ATOM 732 N N . LYS A 1 94 ? 4.504 12.621 -16.032 1.00 33.16 94 LYS A N 1
ATOM 733 C CA . LYS A 1 94 ? 5.330 13.848 -16.086 1.00 33.16 94 LYS A CA 1
ATOM 734 C C . LYS A 1 94 ? 5.055 14.791 -14.909 1.00 33.16 94 LYS A C 1
ATOM 736 O O . LYS A 1 94 ? 5.458 15.953 -14.938 1.00 33.16 94 LYS A O 1
ATOM 741 N N . ARG A 1 95 ? 4.279 14.347 -13.915 1.00 42.66 95 ARG A N 1
ATOM 742 C CA . ARG A 1 95 ? 3.900 15.162 -12.758 1.00 42.66 95 ARG A CA 1
ATOM 743 C C . ARG A 1 95 ? 4.446 14.541 -11.491 1.00 42.66 95 ARG A C 1
ATOM 745 O O . ARG A 1 95 ? 4.129 13.401 -11.174 1.00 42.66 95 ARG A O 1
ATOM 752 N N . VAL A 1 96 ? 5.212 15.340 -10.762 1.00 51.69 96 VAL A N 1
ATOM 753 C CA . VAL A 1 96 ? 5.666 15.014 -9.415 1.00 51.69 96 VAL A CA 1
ATOM 754 C C . VAL A 1 96 ? 4.484 15.103 -8.467 1.00 51.69 96 VAL A C 1
ATOM 756 O O . VAL A 1 96 ? 3.859 16.163 -8.385 1.00 51.69 96 VAL A O 1
ATOM 759 N N . ILE A 1 97 ? 4.167 14.022 -7.755 1.00 52.56 97 ILE A N 1
ATOM 760 C CA . ILE A 1 97 ? 3.117 14.063 -6.739 1.00 52.56 97 ILE A CA 1
ATOM 761 C C . ILE A 1 97 ? 3.707 14.741 -5.504 1.00 52.56 97 ILE A C 1
ATOM 763 O O . ILE A 1 97 ? 4.501 14.177 -4.758 1.00 52.56 97 ILE A O 1
ATOM 767 N N . LYS A 1 98 ? 3.340 16.008 -5.323 1.00 54.75 98 LYS A N 1
ATOM 768 C CA . LYS A 1 98 ? 3.607 16.812 -4.124 1.00 54.75 98 LYS A CA 1
ATOM 769 C C . LYS A 1 98 ? 2.342 16.901 -3.269 1.00 54.75 98 LYS A C 1
ATOM 771 O O . LYS A 1 98 ? 1.244 16.668 -3.778 1.00 54.75 98 LYS A O 1
ATOM 776 N N . ALA A 1 99 ? 2.489 17.294 -2.004 1.00 43.47 99 ALA A N 1
ATOM 777 C CA . ALA A 1 99 ? 1.389 17.455 -1.045 1.00 43.47 99 ALA A CA 1
ATOM 778 C C . ALA A 1 99 ? 0.185 18.266 -1.587 1.00 43.47 99 ALA A C 1
ATOM 780 O O . ALA A 1 99 ? -0.954 17.916 -1.289 1.00 43.47 99 ALA A O 1
ATOM 781 N N . ASP A 1 100 ? 0.420 19.239 -2.476 1.00 46.91 100 ASP A N 1
ATOM 782 C CA . ASP A 1 100 ? -0.613 20.145 -3.013 1.00 46.91 100 ASP A CA 1
ATOM 783 C C . ASP A 1 100 ? -1.069 19.818 -4.454 1.00 46.91 100 ASP A C 1
ATOM 785 O O . ASP A 1 100 ? -1.578 20.674 -5.179 1.00 46.91 100 ASP A O 1
ATOM 789 N N . THR A 1 101 ? -0.850 18.588 -4.931 1.00 53.97 101 THR A N 1
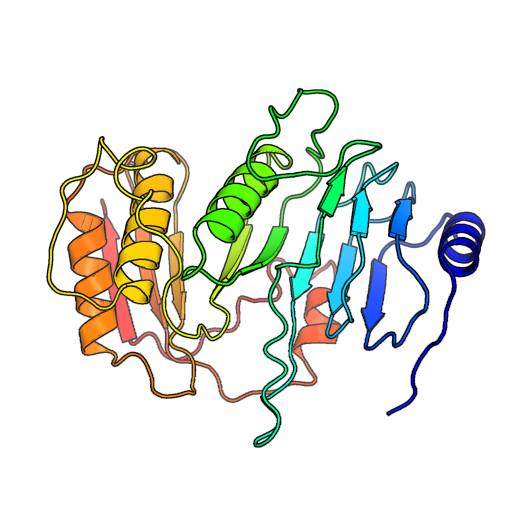ATOM 790 C CA . THR A 1 101 ? -1.115 18.243 -6.340 1.00 53.97 101 THR A CA 1
ATOM 791 C C . THR A 1 101 ? -2.555 17.777 -6.553 1.00 53.97 101 THR A C 1
ATOM 793 O O . THR A 1 101 ? -2.938 16.707 -6.090 1.00 53.97 101 THR A O 1
ATOM 796 N N . ASN A 1 102 ? -3.338 18.522 -7.341 1.00 54.88 102 ASN A N 1
ATOM 797 C CA . ASN A 1 102 ? -4.627 18.040 -7.850 1.00 54.88 102 ASN A CA 1
ATOM 798 C C . ASN A 1 102 ? -4.409 16.927 -8.894 1.00 54.88 102 ASN A C 1
ATOM 800 O O . ASN A 1 102 ? -3.835 17.166 -9.964 1.00 54.88 102 ASN A O 1
ATOM 804 N N . VAL A 1 103 ? -4.870 15.713 -8.578 1.00 56.34 103 VAL A N 1
ATOM 805 C CA . VAL A 1 103 ? -4.770 14.526 -9.443 1.00 56.34 103 VAL A CA 1
ATOM 806 C C . VAL A 1 103 ? -5.793 14.637 -10.581 1.00 56.34 103 VAL A C 1
ATOM 808 O O . VAL A 1 103 ? -6.976 14.869 -10.345 1.00 56.34 103 VAL A O 1
ATOM 811 N N . SER A 1 104 ? -5.342 14.504 -11.830 1.00 58.94 104 SER A N 1
ATOM 812 C CA . SER A 1 104 ? -6.205 14.493 -13.020 1.00 58.94 104 SER A CA 1
ATOM 813 C C . SER A 1 104 ? -6.520 13.045 -13.420 1.00 58.94 104 SER A C 1
ATOM 815 O O . SER A 1 104 ? -5.660 12.188 -13.231 1.00 58.94 104 SER A O 1
ATOM 817 N N . PRO A 1 105 ? -7.661 12.750 -14.075 1.00 55.56 105 PRO A N 1
ATOM 818 C CA . PRO A 1 105 ? -7.937 11.412 -14.609 1.00 55.56 105 PRO A CA 1
ATOM 819 C C . PRO A 1 105 ? -6.836 10.862 -15.529 1.00 55.56 105 PRO A C 1
ATOM 821 O O . PRO A 1 105 ? -6.638 9.658 -15.629 1.00 55.56 105 PRO A O 1
ATOM 824 N N . ARG A 1 106 ? -6.074 11.750 -16.184 1.00 57.50 106 ARG A N 1
ATOM 825 C CA . ARG A 1 106 ? -4.950 11.387 -17.065 1.00 57.50 106 ARG A CA 1
ATOM 826 C C . ARG A 1 106 ? -3.667 10.992 -16.326 1.00 57.50 106 ARG A C 1
ATOM 828 O O . ARG A 1 106 ? -2.738 10.526 -16.968 1.00 57.50 106 ARG A O 1
ATOM 835 N N . SER A 1 107 ? -3.587 11.224 -15.017 1.00 63.72 107 SER A N 1
ATOM 836 C CA . SER A 1 107 ? -2.446 10.845 -14.171 1.00 63.72 107 SER A CA 1
ATOM 837 C C . SER A 1 107 ? -2.764 9.644 -13.277 1.00 63.72 107 SER A C 1
ATOM 839 O O . SER A 1 107 ? -2.116 9.465 -12.251 1.00 63.72 107 SER A O 1
ATOM 841 N N . MET A 1 108 ? -3.790 8.866 -13.626 1.00 75.00 108 MET A N 1
ATOM 842 C CA . MET A 1 108 ? -4.178 7.665 -12.895 1.00 75.00 108 MET A CA 1
ATOM 843 C C . MET A 1 108 ? -3.553 6.426 -13.535 1.00 75.00 108 MET A C 1
ATOM 845 O O . MET A 1 108 ? -3.408 6.349 -14.754 1.00 75.00 108 MET A O 1
ATOM 849 N N . VAL A 1 109 ? -3.239 5.436 -12.707 1.00 81.44 109 VAL A N 1
ATOM 850 C CA . VAL A 1 109 ? -2.774 4.111 -13.115 1.00 81.44 109 VAL A CA 1
ATOM 851 C C . VAL A 1 109 ? -3.807 3.096 -12.609 1.00 81.44 109 VAL A C 1
ATOM 853 O O . VAL A 1 109 ? -3.660 2.549 -11.517 1.00 81.44 109 VAL A O 1
ATOM 856 N N . PRO A 1 110 ? -4.907 2.880 -13.354 1.00 86.00 110 PRO A N 1
ATOM 857 C CA . PRO A 1 110 ? -6.027 2.050 -12.905 1.00 86.00 110 PRO A CA 1
ATOM 858 C C . PRO A 1 110 ? -5.711 0.550 -12.879 1.00 86.00 110 PRO A C 1
ATOM 860 O O . PRO A 1 110 ? -6.529 -0.226 -12.399 1.00 86.00 110 PRO A O 1
ATOM 863 N N . SER A 1 111 ? -4.566 0.127 -13.412 1.00 91.25 111 SER A N 1
ATOM 864 C CA . SER A 1 111 ? -4.147 -1.274 -13.405 1.00 91.25 111 SER A CA 1
ATOM 865 C C . SER A 1 111 ? -3.657 -1.747 -12.036 1.00 91.25 111 SER A C 1
ATOM 867 O O . SER A 1 111 ? -3.705 -2.943 -11.767 1.00 91.25 111 SER A O 1
ATOM 869 N N . VAL A 1 112 ? -3.194 -0.833 -11.172 1.00 91.12 112 VAL A N 1
ATOM 870 C CA . VAL A 1 112 ? -2.599 -1.190 -9.877 1.00 91.12 112 VAL A CA 1
ATOM 871 C C . VAL A 1 112 ? -3.687 -1.638 -8.910 1.00 91.12 112 VAL A C 1
ATOM 873 O O . VAL A 1 112 ? -4.594 -0.871 -8.589 1.00 91.12 112 VAL A O 1
ATOM 876 N N . LYS A 1 113 ? -3.535 -2.867 -8.415 1.00 92.38 113 LYS A N 1
ATOM 877 C CA . LYS A 1 113 ? -4.415 -3.525 -7.443 1.00 92.38 113 LYS A CA 1
ATOM 878 C C . LYS A 1 113 ? -3.785 -3.617 -6.061 1.00 92.38 113 LYS A C 1
ATOM 880 O O . LYS A 1 113 ? -4.490 -3.496 -5.065 1.00 92.38 113 LYS A O 1
ATOM 885 N N . ILE A 1 114 ? -2.467 -3.810 -5.996 1.00 91.50 114 ILE A N 1
ATOM 886 C CA . ILE A 1 114 ? -1.722 -3.899 -4.737 1.00 91.50 114 ILE A CA 1
ATOM 887 C C . ILE A 1 114 ? -0.739 -2.742 -4.665 1.00 91.50 114 ILE A C 1
ATOM 889 O O . ILE A 1 114 ? 0.170 -2.636 -5.494 1.00 91.50 114 ILE A O 1
ATOM 893 N N . LEU A 1 115 ? -0.911 -1.903 -3.648 1.00 89.00 115 LEU A N 1
ATOM 894 C CA . LEU A 1 115 ? 0.001 -0.818 -3.323 1.00 89.00 115 LEU A CA 1
ATOM 895 C C . LEU A 1 115 ? 0.564 -1.044 -1.924 1.00 89.00 115 LEU A C 1
ATOM 897 O O . LEU A 1 115 ? -0.192 -1.140 -0.960 1.00 89.00 115 LEU A O 1
ATOM 901 N N . ALA A 1 116 ? 1.886 -1.092 -1.808 1.00 87.00 116 ALA A N 1
ATOM 902 C CA . ALA A 1 116 ? 2.559 -1.164 -0.520 1.00 87.00 116 ALA A CA 1
ATOM 903 C C . ALA A 1 116 ? 3.561 -0.023 -0.378 1.00 87.00 116 ALA A C 1
ATOM 905 O O . ALA A 1 116 ? 4.406 0.174 -1.251 1.00 87.00 116 ALA A O 1
ATOM 906 N N . LEU A 1 117 ? 3.450 0.722 0.719 1.00 82.62 117 LEU A N 1
ATOM 907 C CA . LEU A 1 117 ? 4.249 1.907 0.999 1.00 82.62 117 LEU A CA 1
ATOM 908 C C . LEU A 1 117 ? 4.703 1.881 2.457 1.00 82.62 117 LEU A C 1
ATOM 910 O O . LEU A 1 117 ? 3.903 1.667 3.365 1.00 82.62 117 LEU A O 1
ATOM 914 N N . LYS A 1 118 ? 5.968 2.191 2.706 1.00 77.56 118 LYS A N 1
ATOM 915 C CA . LYS A 1 118 ? 6.403 2.666 4.023 1.00 77.56 118 LYS A CA 1
ATOM 916 C C . LYS A 1 118 ? 6.092 4.160 4.101 1.00 77.56 118 LYS A C 1
ATOM 918 O O . LYS A 1 118 ? 6.291 4.834 3.109 1.00 77.56 118 LYS A O 1
ATOM 923 N N . VAL A 1 119 ? 5.568 4.693 5.203 1.00 74.38 119 VAL A N 1
ATOM 924 C CA . VAL A 1 119 ? 5.231 6.124 5.374 1.00 74.38 119 VAL A CA 1
ATOM 925 C C . VAL A 1 119 ? 5.525 6.551 6.811 1.00 74.38 119 VAL A C 1
ATOM 927 O O . VAL A 1 119 ? 5.143 5.860 7.750 1.00 74.38 119 VAL A O 1
ATOM 930 N N . ASN A 1 120 ? 6.157 7.697 7.046 1.00 72.75 120 ASN A N 1
ATOM 931 C CA . ASN A 1 120 ? 6.232 8.291 8.376 1.00 72.75 120 ASN A CA 1
ATOM 932 C C . ASN A 1 120 ? 4.907 8.997 8.699 1.00 72.75 120 ASN A C 1
ATOM 934 O O . ASN A 1 120 ? 4.697 10.172 8.397 1.00 72.75 120 ASN A O 1
ATOM 938 N N . LEU A 1 121 ? 4.010 8.280 9.378 1.00 71.69 121 LEU A N 1
ATOM 939 C CA . LEU A 1 121 ? 2.713 8.816 9.803 1.00 71.69 121 LEU A CA 1
ATOM 940 C C . LEU A 1 121 ? 2.829 9.941 10.856 1.00 71.69 121 LEU A C 1
ATOM 942 O O . LEU A 1 121 ? 1.834 10.582 11.181 1.00 71.69 121 LEU A O 1
ATOM 946 N N . GLY A 1 122 ? 4.027 10.214 11.386 1.00 66.56 122 GLY A N 1
ATOM 947 C CA . GLY A 1 122 ? 4.313 11.380 12.229 1.00 66.56 122 GLY A CA 1
ATOM 948 C C . GLY A 1 122 ? 4.518 12.684 11.466 1.00 66.56 122 GLY A C 1
ATOM 949 O O . GLY A 1 122 ? 4.518 13.750 12.079 1.00 66.56 122 GLY A O 1
ATOM 950 N N . VAL A 1 123 ? 4.694 12.614 10.144 1.00 69.62 123 VAL A N 1
ATOM 951 C CA . VAL A 1 123 ? 4.987 13.768 9.293 1.00 69.62 123 VAL A CA 1
ATOM 952 C C . VAL A 1 123 ? 3.769 14.077 8.432 1.00 69.62 123 VAL A C 1
ATOM 954 O O . VAL A 1 123 ? 3.408 13.339 7.517 1.00 69.62 123 VAL A O 1
ATOM 957 N N . PHE A 1 124 ? 3.138 15.223 8.692 1.00 68.62 124 PHE A N 1
ATOM 958 C CA . PHE A 1 124 ? 1.915 15.644 8.000 1.00 68.62 124 PHE A CA 1
ATOM 959 C C . PHE A 1 124 ? 2.051 15.649 6.471 1.00 68.62 124 PHE A C 1
ATOM 961 O O . PHE A 1 124 ? 1.183 15.148 5.756 1.00 68.62 124 PHE A O 1
ATOM 968 N N . LYS A 1 125 ? 3.172 16.178 5.973 1.00 68.00 125 LYS A N 1
ATOM 969 C CA . LYS A 1 125 ? 3.462 16.253 4.539 1.00 68.00 125 LYS A CA 1
ATOM 970 C C . LYS A 1 125 ? 3.510 14.867 3.892 1.00 68.00 125 LYS A C 1
ATOM 972 O O . LYS A 1 125 ? 3.064 14.716 2.759 1.00 68.00 125 LYS A O 1
ATOM 977 N N . GLU A 1 126 ? 4.005 13.856 4.602 1.00 71.12 126 GLU A N 1
ATOM 978 C CA . GLU A 1 126 ? 4.033 12.481 4.100 1.00 71.12 126 GLU A CA 1
ATOM 979 C C . GLU A 1 126 ? 2.641 11.860 4.035 1.00 71.12 126 GLU A C 1
ATOM 981 O O . GLU A 1 126 ? 2.315 11.190 3.060 1.00 71.12 126 GLU A O 1
ATOM 986 N N . ILE A 1 127 ? 1.770 12.164 4.998 1.00 72.06 127 ILE A N 1
ATOM 987 C CA . ILE A 1 127 ? 0.367 11.740 4.943 1.00 72.06 127 ILE A CA 1
ATOM 988 C C . ILE A 1 127 ? -0.371 12.412 3.781 1.00 72.06 127 ILE A C 1
ATOM 990 O O . ILE A 1 127 ? -1.123 11.747 3.070 1.00 72.06 127 ILE A O 1
ATOM 994 N N . GLN A 1 128 ? -0.136 13.703 3.530 1.00 70.69 128 GLN A N 1
ATOM 995 C CA . GLN A 1 128 ? -0.695 14.371 2.349 1.00 70.69 128 GLN A CA 1
ATOM 996 C C . GLN A 1 128 ? -0.220 13.708 1.049 1.00 70.69 128 GLN A C 1
ATOM 998 O O . GLN A 1 128 ? -1.020 13.496 0.136 1.00 70.69 128 GLN A O 1
ATOM 1003 N N . MET A 1 129 ? 1.062 13.334 0.970 1.00 72.12 129 MET A N 1
ATOM 1004 C CA . MET A 1 129 ? 1.594 12.586 -0.172 1.00 72.12 129 MET A CA 1
ATOM 1005 C C . MET A 1 129 ? 0.939 11.206 -0.303 1.00 72.12 129 MET A C 1
ATOM 1007 O O . MET A 1 129 ? 0.492 10.874 -1.396 1.00 72.12 129 MET A O 1
ATOM 1011 N N . LEU A 1 130 ? 0.788 10.450 0.789 1.00 77.00 130 LEU A N 1
ATOM 1012 C CA . LEU A 1 130 ? 0.099 9.154 0.803 1.00 77.00 130 LEU A CA 1
ATOM 1013 C C . LEU A 1 130 ? -1.332 9.260 0.262 1.00 77.00 130 LEU A C 1
ATOM 1015 O O . LEU A 1 130 ? -1.723 8.485 -0.609 1.00 77.00 130 LEU A O 1
ATOM 1019 N N . VAL A 1 131 ? -2.105 10.245 0.725 1.00 74.56 131 VAL A N 1
ATOM 1020 C CA . VAL A 1 131 ? -3.472 10.472 0.231 1.00 74.56 131 VAL A CA 1
ATOM 1021 C C . VAL A 1 131 ? -3.471 10.772 -1.272 1.00 74.56 131 VAL A C 1
ATOM 1023 O O . VAL A 1 131 ? -4.316 10.258 -2.006 1.00 74.56 131 VAL A O 1
ATOM 1026 N N . ASN A 1 132 ? -2.513 11.563 -1.759 1.00 73.62 132 ASN A N 1
ATOM 1027 C CA . ASN A 1 132 ? -2.390 11.845 -3.189 1.00 73.62 132 ASN A CA 1
ATOM 1028 C C . ASN A 1 132 ? -1.934 10.620 -3.996 1.00 73.62 132 ASN A C 1
ATOM 1030 O O . ASN A 1 132 ? -2.393 10.454 -5.125 1.00 73.62 132 ASN A O 1
ATOM 1034 N N . PHE A 1 133 ? -1.110 9.735 -3.427 1.00 74.88 133 PHE A N 1
ATOM 1035 C CA . PHE A 1 133 ? -0.753 8.465 -4.057 1.00 74.88 133 PHE A CA 1
ATOM 1036 C C . PHE A 1 133 ? -1.955 7.561 -4.226 1.00 74.88 133 PHE A C 1
ATOM 1038 O O . PHE A 1 133 ? -2.224 7.135 -5.343 1.00 74.88 133 PHE A O 1
ATOM 1045 N N . ILE A 1 134 ? -2.726 7.342 -3.164 1.00 79.31 134 ILE A N 1
ATOM 1046 C CA . ILE A 1 134 ? -3.925 6.497 -3.217 1.00 79.31 134 ILE A CA 1
ATOM 1047 C C . ILE A 1 134 ? -4.885 6.996 -4.311 1.00 79.31 134 ILE A C 1
ATOM 1049 O O . ILE A 1 134 ? -5.395 6.205 -5.097 1.00 79.31 134 ILE A O 1
ATOM 1053 N N . ARG A 1 135 ? -5.057 8.319 -4.456 1.00 80.31 135 ARG A N 1
ATOM 1054 C CA . ARG A 1 135 ? -5.894 8.921 -5.517 1.00 80.31 135 ARG A CA 1
ATOM 1055 C C . ARG A 1 135 ? -5.435 8.616 -6.944 1.00 80.31 135 ARG A C 1
ATOM 1057 O O . ARG A 1 135 ? -6.236 8.734 -7.869 1.00 80.31 135 ARG A O 1
ATOM 1064 N N . CYS A 1 136 ? -4.170 8.265 -7.147 1.00 78.81 136 CYS A N 1
ATOM 1065 C CA . CYS A 1 136 ? -3.651 7.928 -8.467 1.00 78.81 136 CYS A CA 1
ATOM 1066 C C . CYS A 1 136 ? -3.935 6.479 -8.876 1.00 78.81 136 CYS A C 1
ATOM 1068 O O . CYS A 1 136 ? -3.798 6.148 -10.052 1.00 78.81 136 CYS A O 1
ATOM 1070 N N . PHE A 1 137 ? -4.360 5.632 -7.943 1.00 84.69 137 PHE A N 1
ATOM 1071 C CA . PHE A 1 137 ? -4.598 4.210 -8.160 1.00 84.69 137 PHE A CA 1
ATOM 1072 C C . PHE A 1 137 ? -6.050 3.887 -7.777 1.00 84.69 137 PHE A C 1
ATOM 1074 O O . PHE A 1 137 ? -6.332 3.445 -6.666 1.00 84.69 137 PHE A O 1
ATOM 1081 N N . PRO A 1 138 ? -7.012 4.162 -8.671 1.00 83.88 138 PRO A N 1
ATOM 1082 C CA . PRO A 1 138 ? -8.434 4.106 -8.330 1.00 83.88 138 PRO A CA 1
ATOM 1083 C C . PRO A 1 138 ? -8.958 2.701 -8.024 1.00 83.88 138 PRO A C 1
ATOM 1085 O O . PRO A 1 138 ? -9.998 2.586 -7.388 1.00 83.88 138 PRO A O 1
ATOM 1088 N N . ASN A 1 139 ? -8.256 1.660 -8.474 1.00 88.31 139 ASN A N 1
ATOM 1089 C CA . ASN A 1 139 ? -8.690 0.267 -8.380 1.00 88.31 139 ASN A CA 1
ATOM 1090 C C . ASN A 1 139 ? -7.832 -0.538 -7.391 1.00 88.31 139 ASN A C 1
ATOM 1092 O O . ASN A 1 139 ? -7.659 -1.742 -7.571 1.00 88.31 139 ASN A O 1
ATOM 1096 N N . ILE A 1 140 ? -7.260 0.119 -6.372 1.00 89.19 140 ILE A N 1
ATOM 1097 C CA . ILE A 1 140 ? -6.552 -0.597 -5.307 1.00 89.19 140 ILE A CA 1
ATOM 1098 C C . ILE A 1 140 ? -7.533 -1.553 -4.621 1.00 89.19 140 ILE A C 1
ATOM 1100 O O . ILE A 1 140 ? -8.535 -1.128 -4.050 1.00 89.19 140 ILE A O 1
ATOM 1104 N N . GLU A 1 141 ? -7.189 -2.836 -4.636 1.00 90.56 141 GLU A N 1
ATOM 1105 C CA . GLU A 1 141 ? -7.863 -3.905 -3.899 1.00 90.56 141 GLU A CA 1
ATOM 1106 C C . GLU A 1 141 ? -7.193 -4.110 -2.528 1.00 90.56 141 GLU A C 1
ATOM 1108 O O . GLU A 1 141 ? -7.871 -4.343 -1.527 1.00 90.56 141 GLU A O 1
ATOM 1113 N N . THR A 1 142 ? -5.865 -3.937 -2.463 1.00 89.94 142 THR A N 1
ATOM 1114 C CA . THR A 1 142 ? -5.057 -4.146 -1.255 1.00 89.94 142 THR A CA 1
ATOM 1115 C C . THR A 1 142 ? -4.076 -2.992 -1.041 1.00 89.94 142 THR A C 1
ATOM 1117 O O . THR A 1 142 ? -3.200 -2.739 -1.871 1.00 89.94 142 THR A O 1
ATOM 1120 N N . LEU A 1 143 ? -4.188 -2.315 0.106 1.00 89.38 143 LEU A N 1
ATOM 1121 C CA . LEU A 1 143 ? -3.277 -1.250 0.534 1.00 89.38 143 LEU A CA 1
ATOM 1122 C C . LEU A 1 143 ? -2.491 -1.684 1.777 1.00 89.38 143 LEU A C 1
ATOM 1124 O O . LEU A 1 143 ? -3.076 -1.895 2.838 1.00 89.38 143 LEU A O 1
ATOM 1128 N N . HIS A 1 144 ? -1.166 -1.727 1.661 1.00 86.25 144 HIS A N 1
ATOM 1129 C CA . HIS A 1 144 ? -0.248 -1.953 2.777 1.00 86.25 144 HIS A CA 1
ATOM 1130 C C . HIS A 1 144 ? 0.482 -0.662 3.132 1.00 86.25 144 HIS A C 1
ATOM 1132 O O . HIS A 1 144 ? 1.109 -0.038 2.276 1.00 86.25 144 HIS A O 1
ATOM 1138 N N . VAL A 1 145 ? 0.411 -0.264 4.403 1.00 81.88 145 VAL A N 1
ATOM 1139 C CA . VAL A 1 145 ? 1.115 0.918 4.917 1.00 81.88 145 VAL A CA 1
ATOM 1140 C C . VAL A 1 145 ? 1.937 0.521 6.135 1.00 81.88 145 VAL A C 1
ATOM 1142 O O . VAL A 1 145 ? 1.381 0.188 7.180 1.00 81.88 145 VAL A O 1
ATOM 1145 N N . GLU A 1 146 ? 3.261 0.583 6.022 1.00 77.50 146 GLU A N 1
ATOM 1146 C CA . GLU A 1 146 ? 4.156 0.467 7.174 1.00 77.50 146 GLU A CA 1
ATOM 1147 C C . GLU A 1 146 ? 4.453 1.850 7.736 1.00 77.50 146 GLU A C 1
ATOM 1149 O O . GLU A 1 146 ? 4.929 2.725 7.019 1.00 77.50 146 GLU A O 1
ATOM 1154 N N . SER A 1 147 ? 4.237 2.051 9.036 1.00 72.44 147 SER A N 1
ATOM 1155 C CA . SER A 1 147 ? 4.686 3.287 9.674 1.00 72.44 147 SER A CA 1
ATOM 1156 C C . SER A 1 147 ? 6.203 3.263 9.871 1.00 72.44 147 SER A C 1
ATOM 1158 O O . SER A 1 147 ? 6.714 2.454 10.647 1.00 72.44 147 SER A O 1
ATOM 1160 N N . ALA A 1 148 ? 6.927 4.195 9.249 1.00 66.88 148 ALA A N 1
ATOM 1161 C CA . ALA A 1 148 ? 8.343 4.410 9.535 1.00 66.88 148 ALA A CA 1
ATOM 1162 C C . ALA A 1 148 ? 8.549 4.871 10.991 1.00 66.88 148 ALA A C 1
ATOM 1164 O O . ALA A 1 148 ? 7.654 5.450 11.619 1.00 66.88 148 ALA A O 1
ATOM 1165 N N . ARG A 1 149 ? 9.748 4.628 11.538 1.00 58.22 149 ARG A N 1
ATOM 1166 C CA . ARG A 1 149 ? 10.140 5.197 12.834 1.00 58.22 149 ARG A CA 1
ATOM 1167 C C . ARG A 1 149 ? 10.168 6.715 12.694 1.00 58.22 149 ARG A C 1
ATOM 1169 O O . ARG A 1 149 ? 10.805 7.236 11.793 1.00 58.22 149 ARG A O 1
ATOM 1176 N N . ALA A 1 150 ? 9.508 7.412 13.601 1.00 49.56 150 ALA A N 1
ATOM 1177 C CA . ALA A 1 150 ? 9.523 8.862 13.628 1.00 49.56 150 ALA A CA 1
ATOM 1178 C C . ALA A 1 150 ? 10.425 9.388 14.755 1.00 49.56 150 ALA A C 1
ATOM 1180 O O . ALA A 1 150 ? 10.527 8.756 15.820 1.00 49.56 150 ALA A O 1
ATOM 1181 N N . GLY A 1 151 ? 11.058 10.539 14.499 1.00 49.25 151 GLY A N 1
ATOM 1182 C CA . GLY A 1 151 ? 11.466 11.503 15.526 1.00 49.25 151 GLY A CA 1
ATOM 1183 C C . GLY A 1 151 ? 10.255 12.295 16.043 1.00 49.25 151 GLY A C 1
ATOM 1184 O O . GLY A 1 151 ? 9.119 11.845 15.904 1.00 49.25 151 GLY A O 1
ATOM 1185 N N . GLU A 1 152 ? 10.466 13.458 16.660 1.00 41.88 152 GLU A N 1
ATOM 1186 C CA . GLU A 1 152 ? 9.350 14.296 17.124 1.00 41.88 152 GLU A CA 1
ATOM 1187 C C . GLU A 1 152 ? 8.443 14.755 15.958 1.00 41.88 152 GLU A C 1
ATOM 1189 O O . GLU A 1 152 ? 8.938 15.059 14.869 1.00 41.88 152 GLU A O 1
ATOM 1194 N N . PRO A 1 153 ? 7.112 14.803 16.161 1.00 47.91 153 PRO A N 1
ATOM 1195 C CA . PRO A 1 153 ? 6.161 15.241 15.140 1.00 47.91 153 PRO A CA 1
ATOM 1196 C C . PRO A 1 153 ? 6.423 16.700 14.743 1.00 47.91 153 PRO A C 1
ATOM 1198 O O . PRO A 1 153 ? 6.470 17.590 15.590 1.00 47.91 153 PRO A O 1
ATOM 1201 N N . THR A 1 154 ? 6.528 16.977 13.445 1.00 44.84 154 THR A N 1
ATOM 1202 C CA . THR A 1 154 ? 6.715 18.340 12.932 1.00 44.84 154 THR A CA 1
ATOM 1203 C C . THR A 1 154 ? 5.392 18.914 12.420 1.00 44.84 154 THR A C 1
ATOM 1205 O O . THR A 1 154 ? 4.850 18.470 11.411 1.00 44.84 154 THR A O 1
ATOM 1208 N N . GLY A 1 155 ? 4.870 19.940 13.102 1.00 49.53 155 GLY A N 1
ATOM 1209 C CA . GLY A 1 155 ? 3.862 20.856 12.548 1.00 49.53 155 GLY A CA 1
ATOM 1210 C C . GLY A 1 155 ? 2.634 21.098 13.429 1.00 49.53 155 GLY A C 1
ATOM 1211 O O . GLY A 1 155 ? 2.208 20.223 14.159 1.00 49.53 155 GLY A O 1
ATOM 1212 N N . ASN A 1 156 ? 2.039 22.291 13.325 1.00 47.03 156 ASN A N 1
ATOM 1213 C CA . ASN A 1 156 ? 0.814 22.697 14.039 1.00 47.03 156 ASN A CA 1
ATOM 1214 C C . ASN A 1 156 ? -0.441 22.711 13.129 1.00 47.03 156 ASN A C 1
ATOM 1216 O O . ASN A 1 156 ? -1.529 23.065 13.576 1.00 47.03 156 ASN A O 1
ATOM 1220 N N . ASN A 1 157 ? -0.318 22.307 11.856 1.00 49.91 157 ASN A N 1
ATOM 1221 C CA . ASN A 1 157 ? -1.361 22.463 10.822 1.00 49.91 157 ASN A CA 1
ATOM 1222 C C . ASN A 1 157 ? -2.375 21.304 10.727 1.00 49.91 157 ASN A C 1
ATOM 1224 O O . ASN A 1 157 ? -3.196 21.272 9.811 1.00 49.91 157 ASN A O 1
ATOM 1228 N N . TYR A 1 158 ? -2.372 20.367 11.678 1.00 50.91 158 TYR A N 1
ATOM 1229 C CA . TYR A 1 158 ? -3.311 19.234 11.705 1.00 50.91 158 TYR A CA 1
ATOM 1230 C C . TYR A 1 158 ? -4.779 19.666 11.779 1.00 50.91 158 TYR A C 1
ATOM 1232 O O . TYR A 1 158 ? -5.666 18.960 11.308 1.00 50.91 158 TYR A O 1
ATOM 1240 N N . ILE A 1 159 ? -5.029 20.837 12.365 1.00 42.62 159 ILE A N 1
ATOM 1241 C CA . ILE A 1 159 ? -6.373 21.331 12.646 1.00 42.62 159 ILE A CA 1
ATOM 1242 C C . ILE A 1 159 ? -7.115 21.644 11.344 1.00 42.62 159 ILE A C 1
ATOM 1244 O O . ILE A 1 159 ? -8.304 21.404 11.275 1.00 42.62 159 ILE A O 1
ATOM 1248 N N . GLU A 1 160 ? -6.466 22.122 10.281 1.00 50.62 160 GLU A N 1
ATOM 1249 C CA . GLU A 1 160 ? -7.188 22.522 9.060 1.00 50.62 160 GLU A CA 1
ATOM 1250 C C . GLU A 1 160 ? -7.560 21.366 8.136 1.00 50.62 160 GLU A C 1
ATOM 1252 O O . GLU A 1 160 ? -8.647 21.382 7.566 1.00 50.62 160 GLU A O 1
ATOM 1257 N N . LEU A 1 161 ? -6.714 20.339 8.031 1.00 48.78 161 LEU A N 1
ATOM 1258 C CA . LEU A 1 161 ? -7.001 19.168 7.194 1.00 48.78 161 LEU A CA 1
ATOM 1259 C C . LEU A 1 161 ? -7.986 18.197 7.864 1.00 48.78 161 LEU A C 1
ATOM 1261 O O . LEU A 1 161 ? -8.681 17.451 7.181 1.00 48.78 161 LEU A O 1
ATOM 1265 N N . PHE A 1 162 ? -8.057 18.233 9.198 1.00 52.38 162 PHE A N 1
ATOM 1266 C CA . PHE A 1 162 ? -8.898 17.360 10.017 1.00 52.38 162 PHE A CA 1
ATOM 1267 C C . PHE A 1 162 ? -9.907 18.134 10.879 1.00 52.38 162 PHE A C 1
ATOM 1269 O O . PHE A 1 162 ? -10.421 17.583 11.845 1.00 52.38 162 PHE A O 1
ATOM 1276 N N . LYS A 1 163 ? -10.237 19.385 10.517 1.00 44.78 163 LYS A N 1
ATOM 1277 C CA . LYS A 1 163 ? -11.224 20.256 11.202 1.00 44.78 163 LYS A CA 1
ATOM 1278 C C . LYS A 1 163 ? -12.635 19.638 11.281 1.00 44.78 163 LYS A C 1
ATOM 1280 O O . LYS A 1 163 ? -13.480 20.156 11.997 1.00 44.78 163 LYS A O 1
ATOM 1285 N N . GLU A 1 164 ? -12.875 18.531 10.576 1.00 43.84 164 GLU A N 1
ATOM 1286 C CA . GLU A 1 164 ? -14.093 17.710 10.644 1.00 43.84 164 GLU A CA 1
ATOM 1287 C C . GLU A 1 164 ? -14.054 16.593 11.713 1.00 43.84 164 GLU A C 1
ATOM 1289 O O . GLU A 1 164 ? -15.043 15.884 11.878 1.00 43.84 164 GLU A O 1
ATOM 1294 N N . LEU A 1 165 ? -12.938 16.381 12.426 1.00 43.72 165 LEU A N 1
ATOM 1295 C CA . LEU A 1 165 ? -12.764 15.271 13.373 1.00 43.72 165 LEU A CA 1
ATOM 1296 C C . LEU A 1 165 ? -12.251 15.775 14.732 1.00 43.72 165 LEU A C 1
ATOM 1298 O O . LEU A 1 165 ? -11.165 16.345 14.826 1.00 43.72 165 LEU A O 1
ATOM 1302 N N . ASP A 1 166 ? -13.040 15.535 15.784 1.00 40.06 166 ASP A N 1
ATOM 1303 C CA . ASP A 1 166 ? -12.801 16.058 17.135 1.00 40.06 166 ASP A CA 1
ATOM 1304 C C . ASP A 1 166 ? -11.409 15.712 17.710 1.00 40.06 166 ASP A C 1
ATOM 1306 O O . ASP A 1 166 ? -10.933 14.571 17.592 1.00 40.06 166 ASP A O 1
ATOM 1310 N N . PRO A 1 167 ? -10.751 16.662 18.400 1.00 41.31 167 PRO A N 1
ATOM 1311 C CA . PRO A 1 167 ? -9.439 16.447 18.985 1.00 41.31 167 PRO A CA 1
ATOM 1312 C C . PRO A 1 167 ? -9.533 15.717 20.335 1.00 41.31 167 PRO A C 1
ATOM 1314 O O . PRO A 1 167 ? -9.991 16.273 21.325 1.00 41.31 167 PRO A O 1
ATOM 1317 N N . ILE A 1 168 ? -9.003 14.491 20.414 1.00 40.25 168 ILE A N 1
ATOM 1318 C CA . ILE A 1 168 ? -8.657 13.855 21.700 1.00 40.25 168 ILE A CA 1
ATOM 1319 C C . ILE A 1 168 ? -7.189 14.173 22.018 1.00 40.25 168 ILE A C 1
ATOM 1321 O O . ILE A 1 168 ? -6.308 14.050 21.158 1.00 40.25 168 ILE A O 1
ATOM 1325 N N . GLU A 1 169 ? -6.933 14.637 23.239 1.00 39.34 169 GLU A N 1
ATOM 1326 C CA . GLU A 1 169 ? -5.694 15.311 23.652 1.00 39.34 169 GLU A CA 1
ATOM 1327 C C . GLU A 1 169 ? -4.634 14.383 24.280 1.00 39.34 169 GLU A C 1
ATOM 1329 O O . GLU A 1 169 ? -3.573 14.848 24.676 1.00 39.34 169 GLU A O 1
ATOM 1334 N N . CYS A 1 170 ? -4.856 13.065 24.353 1.00 32.88 170 CYS A N 1
ATOM 1335 C CA . CYS A 1 170 ? -4.023 12.199 25.201 1.00 32.88 170 CYS A CA 1
ATOM 1336 C C . CYS A 1 170 ? -3.549 10.878 24.578 1.00 32.88 170 CYS A C 1
ATOM 1338 O O . CYS A 1 170 ? -3.502 9.861 25.261 1.00 32.88 170 CYS A O 1
ATOM 1340 N N . VAL A 1 171 ? -3.137 10.858 23.309 1.00 39.47 171 VAL A N 1
ATOM 1341 C CA . VAL A 1 171 ? 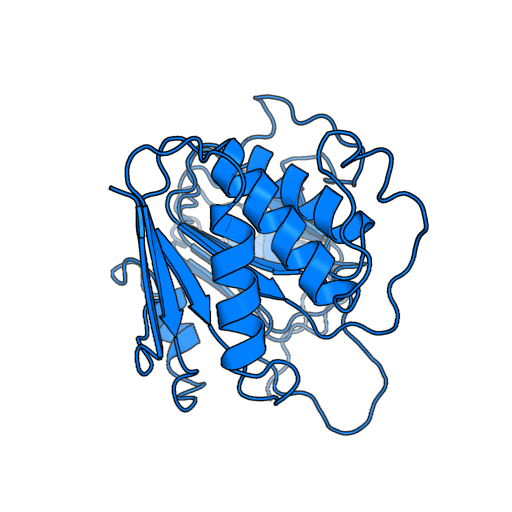-2.323 9.738 22.808 1.00 39.47 171 VAL A CA 1
ATOM 1342 C C . VAL A 1 171 ? -1.241 10.286 21.894 1.00 39.47 171 VAL A C 1
ATOM 1344 O O . VAL A 1 171 ? -1.531 11.104 21.023 1.00 39.47 171 VAL A O 1
ATOM 1347 N N . GLN A 1 172 ? -0.001 9.861 22.149 1.00 51.41 172 GLN A N 1
ATOM 1348 C CA . GLN A 1 172 ? 1.222 10.157 21.398 1.00 51.41 172 GLN A CA 1
ATOM 1349 C C . GLN A 1 172 ? 0.940 10.518 19.930 1.00 51.41 172 GLN A C 1
ATOM 1351 O O . GLN A 1 172 ? 0.257 9.771 19.226 1.00 51.41 172 GLN A O 1
ATOM 1356 N N . SER A 1 173 ? 1.476 11.650 19.471 1.00 60.19 173 SER A N 1
ATOM 1357 C CA . SER A 1 173 ? 1.217 12.255 18.151 1.00 60.19 173 SER A CA 1
ATOM 1358 C C . SER A 1 173 ? 1.149 11.259 16.984 1.00 60.19 173 SER A C 1
ATOM 1360 O O . SER A 1 173 ? 0.280 11.376 16.128 1.00 60.19 173 SER A O 1
ATOM 1362 N N . HIS A 1 174 ? 2.013 10.245 16.983 1.00 58.94 174 HIS A N 1
ATOM 1363 C CA . HIS A 1 174 ? 2.089 9.191 15.969 1.00 58.94 174 HIS A CA 1
ATOM 1364 C C . HIS A 1 174 ? 0.879 8.256 15.965 1.00 58.94 174 HIS A C 1
ATOM 1366 O O . HIS A 1 174 ? 0.279 8.017 14.919 1.00 58.94 174 HIS A O 1
ATOM 1372 N N . ILE A 1 175 ? 0.485 7.757 17.140 1.00 61.03 175 ILE A N 1
ATOM 1373 C CA . ILE A 1 175 ? -0.694 6.899 17.284 1.00 61.03 175 ILE A CA 1
ATOM 1374 C C . ILE A 1 175 ? -1.946 7.708 16.950 1.00 61.03 175 ILE A C 1
ATOM 1376 O O . ILE A 1 175 ? -2.824 7.210 16.252 1.00 61.03 175 ILE A O 1
ATOM 1380 N N . LYS A 1 176 ? -2.008 8.978 17.375 1.00 66.44 176 LYS A N 1
ATOM 1381 C CA . LYS A 1 176 ? -3.100 9.882 17.003 1.00 66.44 176 LYS A CA 1
ATOM 1382 C C . LYS A 1 176 ? -3.197 10.042 15.488 1.00 66.44 176 LYS A C 1
ATOM 1384 O O . LYS A 1 176 ? -4.287 9.891 14.953 1.00 66.44 176 LYS A O 1
ATOM 1389 N N . MET A 1 177 ? -2.091 10.282 14.785 1.00 66.56 177 MET A N 1
ATOM 1390 C CA . MET A 1 177 ? -2.108 10.413 13.323 1.00 66.56 177 MET A CA 1
ATOM 1391 C C . MET A 1 177 ? -2.470 9.108 12.613 1.00 66.56 177 MET A C 1
ATOM 1393 O O . MET A 1 177 ? -3.246 9.143 11.662 1.00 66.56 177 MET A O 1
ATOM 1397 N N . MET A 1 178 ? -1.996 7.958 13.100 1.00 68.31 178 MET A N 1
ATOM 1398 C CA . MET A 1 178 ? -2.420 6.646 12.603 1.00 68.31 178 MET A CA 1
ATOM 1399 C C . MET A 1 178 ? -3.928 6.449 12.782 1.00 68.31 178 MET A C 1
ATOM 1401 O O . MET A 1 178 ? -4.621 6.107 11.828 1.00 68.31 178 MET A O 1
ATOM 1405 N N . VAL A 1 179 ? -4.458 6.719 13.979 1.00 70.25 179 VAL A N 1
ATOM 1406 C CA . VAL A 1 179 ? -5.901 6.671 14.261 1.00 70.25 179 VAL A CA 1
ATOM 1407 C C . VAL A 1 179 ? -6.656 7.601 13.314 1.00 70.25 179 VAL A C 1
ATOM 1409 O O . VAL A 1 179 ? -7.656 7.195 12.732 1.00 70.25 179 VAL A O 1
ATOM 1412 N N . THR A 1 180 ? -6.178 8.829 13.122 1.00 71.44 180 THR A N 1
ATOM 1413 C CA . THR A 1 180 ? -6.799 9.818 12.233 1.00 71.44 180 THR A CA 1
ATOM 1414 C C . THR A 1 180 ? -6.799 9.363 10.774 1.00 71.44 180 THR A C 1
ATOM 1416 O O . THR A 1 180 ? -7.837 9.435 10.119 1.00 71.44 180 THR A O 1
ATOM 1419 N N . PHE A 1 181 ? -5.676 8.852 10.264 1.00 76.06 181 PHE A N 1
ATOM 1420 C CA . PHE A 1 181 ? -5.582 8.310 8.906 1.00 76.06 181 PHE A CA 1
ATOM 1421 C C . PHE A 1 181 ? -6.542 7.133 8.709 1.00 76.06 181 PHE A C 1
ATOM 1423 O O . PHE A 1 181 ? -7.298 7.091 7.743 1.00 76.06 181 PHE A O 1
ATOM 1430 N N . MET A 1 182 ? -6.580 6.209 9.666 1.00 79.62 182 MET A N 1
ATOM 1431 C CA . MET A 1 182 ? -7.474 5.057 9.611 1.00 79.62 182 MET A CA 1
ATOM 1432 C C . MET A 1 182 ? -8.948 5.474 9.667 1.00 79.62 182 MET A C 1
ATOM 1434 O O . MET A 1 182 ? -9.739 4.957 8.885 1.00 79.62 182 MET A O 1
ATOM 1438 N N . LYS A 1 183 ? -9.315 6.455 10.507 1.00 80.44 183 LYS A N 1
ATOM 1439 C CA . LYS A 1 183 ? -10.666 7.051 10.513 1.00 80.44 183 LYS A CA 1
ATOM 1440 C C . LYS A 1 183 ? -11.019 7.658 9.157 1.00 80.44 183 LYS A C 1
ATOM 1442 O O . LYS A 1 183 ? -12.109 7.420 8.649 1.00 80.44 183 LYS A O 1
ATOM 1447 N N . TYR A 1 184 ? -10.097 8.408 8.551 1.00 79.69 184 TYR A N 1
ATOM 1448 C CA . TYR A 1 184 ? -10.306 9.002 7.230 1.00 79.69 184 TYR A CA 1
ATOM 1449 C C . TYR A 1 184 ? -10.658 7.941 6.177 1.00 79.69 184 TYR A C 1
ATOM 1451 O O . TYR A 1 184 ? -11.584 8.152 5.390 1.00 79.69 184 TYR A O 1
ATOM 1459 N N . ILE A 1 185 ? -9.943 6.812 6.191 1.00 81.06 185 ILE A N 1
ATOM 1460 C CA . ILE A 1 185 ? -10.167 5.681 5.288 1.00 81.06 185 ILE A CA 1
ATOM 1461 C C . ILE A 1 185 ? -11.511 4.998 5.584 1.00 81.06 185 ILE A C 1
ATOM 1463 O O . ILE A 1 185 ? -12.339 4.871 4.680 1.00 81.06 185 ILE A O 1
ATOM 1467 N N . THR A 1 186 ? -11.785 4.619 6.838 1.00 84.06 186 THR A N 1
ATOM 1468 C CA . THR A 1 186 ? -13.020 3.894 7.203 1.00 84.06 186 THR A CA 1
ATOM 1469 C C . THR A 1 186 ? -14.292 4.709 6.988 1.00 84.06 186 THR A C 1
ATOM 1471 O O . THR A 1 186 ? -15.347 4.139 6.722 1.00 84.06 186 THR A O 1
ATOM 1474 N N . GLN A 1 187 ? -14.213 6.038 7.063 1.00 82.56 187 GLN A N 1
ATOM 1475 C CA . GLN A 1 187 ? -15.341 6.942 6.817 1.00 82.56 187 GLN A CA 1
ATOM 1476 C C . GLN A 1 187 ? -15.648 7.181 5.335 1.00 82.56 187 GLN A C 1
ATOM 1478 O O . GLN A 1 187 ? -16.689 7.754 5.029 1.00 82.56 187 GLN A O 1
ATOM 1483 N N . ARG A 1 188 ? -14.753 6.810 4.412 1.00 80.88 188 ARG A N 1
ATOM 1484 C CA . ARG A 1 188 ? -14.902 7.116 2.973 1.00 80.88 188 ARG A CA 1
ATOM 1485 C C . ARG A 1 188 ? -14.945 5.885 2.084 1.00 80.88 188 ARG A C 1
ATOM 1487 O O . ARG A 1 188 ? -15.457 5.956 0.972 1.00 80.88 188 ARG A O 1
ATOM 1494 N N . ALA A 1 189 ? -14.398 4.773 2.549 1.00 82.94 189 ALA A N 1
ATOM 1495 C CA . ALA A 1 189 ? -14.280 3.578 1.744 1.00 82.94 189 ALA A CA 1
ATOM 1496 C C . ALA A 1 189 ? -15.438 2.611 2.037 1.00 82.94 189 ALA A C 1
ATOM 1498 O O . ALA A 1 189 ? -15.460 1.913 3.050 1.00 82.94 189 ALA A O 1
ATOM 1499 N N . ASN A 1 190 ? -16.410 2.591 1.122 1.00 83.88 190 ASN A N 1
ATOM 1500 C CA . ASN A 1 190 ? -17.640 1.800 1.243 1.00 83.88 190 ASN A CA 1
ATOM 1501 C C . ASN A 1 190 ? -17.388 0.283 1.144 1.00 83.88 190 ASN A C 1
ATOM 1503 O O . ASN A 1 190 ? -18.129 -0.513 1.714 1.00 83.88 190 ASN A O 1
ATOM 1507 N N . GLU A 1 191 ? -16.325 -0.127 0.452 1.00 85.50 191 GLU A N 1
ATOM 1508 C CA . GLU A 1 191 ? -16.060 -1.535 0.123 1.00 85.50 191 GLU A CA 1
ATOM 1509 C C . GLU A 1 191 ? -14.999 -2.199 1.018 1.00 85.50 191 GLU A C 1
ATOM 1511 O O . GLU A 1 191 ? -14.582 -3.327 0.751 1.00 85.50 191 GLU A O 1
ATOM 1516 N N . ILE A 1 192 ? -14.547 -1.541 2.096 1.00 85.38 192 ILE A N 1
ATOM 1517 C CA . ILE A 1 192 ? -13.547 -2.139 2.995 1.00 85.38 192 ILE A CA 1
ATOM 1518 C C . ILE A 1 192 ? -14.160 -3.286 3.790 1.00 85.38 192 ILE A C 1
ATOM 1520 O O . ILE A 1 192 ? -14.836 -3.077 4.791 1.00 85.38 192 ILE A O 1
ATOM 1524 N N . LYS A 1 193 ? -13.795 -4.512 3.416 1.00 89.19 193 LYS A N 1
ATOM 1525 C CA . LYS A 1 193 ? -14.221 -5.735 4.113 1.00 89.19 193 LYS A CA 1
ATOM 1526 C C . LYS A 1 193 ? -13.321 -6.109 5.286 1.00 89.19 193 LYS A C 1
ATOM 1528 O O . LYS A 1 193 ? -13.771 -6.763 6.228 1.00 89.19 193 LYS A O 1
ATOM 1533 N N . LYS A 1 194 ? -12.038 -5.743 5.227 1.00 89.69 194 LYS A N 1
ATOM 1534 C CA . LYS A 1 194 ? -11.027 -6.194 6.187 1.00 89.69 194 LYS A CA 1
ATOM 1535 C C . LYS A 1 194 ? -9.945 -5.142 6.409 1.00 89.69 194 LYS A C 1
ATOM 1537 O O . LYS A 1 194 ? -9.422 -4.578 5.456 1.00 89.69 194 LYS A O 1
ATOM 1542 N N . ILE A 1 195 ? -9.577 -4.939 7.668 1.00 88.75 195 ILE A N 1
ATOM 1543 C CA . ILE A 1 195 ? -8.456 -4.114 8.113 1.00 88.75 195 ILE A CA 1
ATOM 1544 C C . ILE A 1 195 ? -7.561 -4.982 8.990 1.00 88.75 195 ILE A C 1
ATOM 1546 O O . ILE A 1 195 ? -8.035 -5.623 9.926 1.00 88.75 195 ILE A O 1
ATOM 1550 N N . MET A 1 196 ? -6.262 -4.999 8.710 1.00 86.31 196 MET A N 1
ATOM 1551 C CA . MET A 1 196 ? -5.282 -5.714 9.526 1.00 86.31 196 MET A CA 1
ATOM 1552 C C . MET A 1 196 ? -4.275 -4.724 10.099 1.00 86.31 196 MET A C 1
ATOM 1554 O O . MET A 1 196 ? -3.650 -3.967 9.364 1.00 86.31 196 MET A O 1
ATOM 1558 N N . LEU A 1 197 ? -4.122 -4.743 11.418 1.00 85.94 197 LEU A N 1
ATOM 1559 C CA . LEU A 1 197 ? -3.125 -3.984 12.158 1.00 85.94 197 LEU A CA 1
ATOM 1560 C C . LEU A 1 197 ? -2.084 -4.969 12.679 1.00 85.94 197 LEU A C 1
ATOM 1562 O O . LEU A 1 197 ? -2.415 -5.881 13.434 1.00 85.94 197 LEU A O 1
ATOM 1566 N N . VAL A 1 198 ? -0.829 -4.794 12.282 1.00 79.88 198 VAL A N 1
ATOM 1567 C CA . VAL A 1 198 ? 0.275 -5.662 12.706 1.00 79.88 198 VAL A CA 1
ATOM 1568 C C . VAL A 1 198 ? 1.153 -4.893 13.685 1.00 79.88 198 VAL A C 1
ATOM 1570 O O . VAL A 1 198 ? 1.590 -3.780 13.390 1.00 79.88 198 VAL A O 1
ATOM 1573 N N . ILE A 1 199 ? 1.397 -5.465 14.866 1.00 75.31 199 ILE A N 1
ATOM 1574 C CA . ILE A 1 199 ? 2.298 -4.864 15.859 1.00 75.31 199 ILE A CA 1
ATOM 1575 C C . ILE A 1 199 ? 3.737 -5.138 15.425 1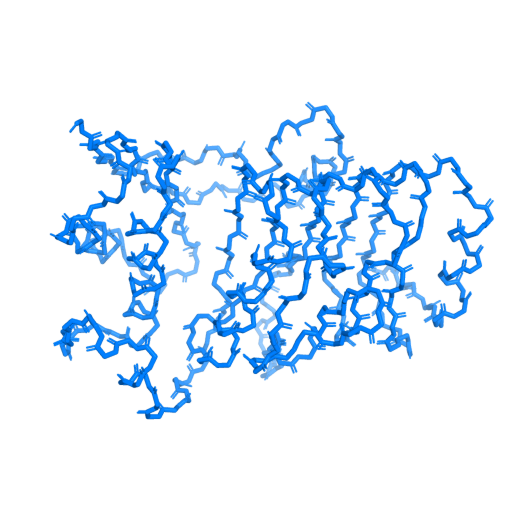.00 75.31 199 ILE A C 1
ATOM 1577 O O . ILE A 1 199 ? 4.098 -6.282 15.166 1.00 75.31 199 ILE A O 1
ATOM 1581 N N . SER A 1 200 ? 4.572 -4.103 15.341 1.00 68.06 200 SER A N 1
ATOM 1582 C CA . SER A 1 200 ? 5.987 -4.299 15.029 1.00 68.06 200 SER A CA 1
ATOM 1583 C C . SER A 1 200 ? 6.742 -4.870 16.234 1.00 68.06 200 SER A C 1
ATOM 1585 O O . SER A 1 200 ? 6.496 -4.498 17.380 1.00 68.06 200 SER A O 1
ATOM 1587 N N . ASP A 1 201 ? 7.703 -5.756 15.965 1.00 59.06 201 ASP A N 1
ATOM 1588 C CA . ASP A 1 201 ? 8.516 -6.458 16.976 1.00 59.06 201 ASP A CA 1
ATOM 1589 C C . ASP A 1 201 ? 9.327 -5.487 17.875 1.00 59.06 201 ASP A C 1
ATOM 1591 O O . ASP A 1 201 ? 9.641 -5.744 19.037 1.00 59.06 201 ASP A O 1
ATOM 1595 N N . ASN A 1 202 ? 9.580 -4.270 17.378 1.00 54.22 202 ASN A N 1
ATOM 1596 C CA . ASN A 1 202 ? 10.279 -3.207 18.098 1.00 54.22 202 ASN A CA 1
ATOM 1597 C C . ASN A 1 202 ? 9.345 -2.381 19.004 1.00 54.22 202 ASN A C 1
ATOM 1599 O O . ASN A 1 202 ? 9.101 -1.205 18.748 1.00 54.22 202 ASN A O 1
ATOM 1603 N N . ARG A 1 203 ? 8.843 -3.026 20.063 1.00 52.69 203 ARG A N 1
ATOM 1604 C CA . ARG A 1 203 ? 8.390 -2.531 21.390 1.00 52.69 203 ARG A CA 1
ATOM 1605 C C . ARG A 1 203 ? 8.051 -1.033 21.611 1.00 52.69 203 ARG A C 1
ATOM 1607 O O . ARG A 1 203 ? 8.343 -0.512 22.684 1.00 52.69 203 ARG A O 1
ATOM 1614 N N . ARG A 1 204 ? 7.414 -0.320 20.674 1.00 52.81 204 ARG A N 1
ATOM 1615 C CA . ARG A 1 204 ? 6.878 1.040 20.927 1.00 52.81 204 ARG A CA 1
ATOM 1616 C C . ARG A 1 204 ? 5.387 1.060 21.260 1.00 52.81 204 ARG A C 1
ATOM 1618 O O . ARG A 1 204 ? 4.981 1.934 22.010 1.00 52.81 204 ARG A O 1
ATOM 1625 N N . ALA A 1 205 ? 4.604 0.117 20.735 1.00 61.38 205 ALA A N 1
ATOM 1626 C CA . ALA A 1 205 ? 3.177 -0.001 21.022 1.00 61.38 205 ALA A CA 1
ATOM 1627 C C . ALA A 1 205 ? 2.879 -1.351 21.683 1.00 61.38 205 ALA A C 1
ATOM 1629 O O . ALA A 1 205 ? 3.266 -2.409 21.186 1.00 61.38 205 ALA A O 1
ATOM 1630 N N . THR A 1 206 ? 2.186 -1.314 22.811 1.00 70.38 206 THR A N 1
ATOM 1631 C CA . THR A 1 206 ? 1.662 -2.487 23.505 1.00 70.38 206 THR A CA 1
ATOM 1632 C C . THR A 1 206 ? 0.383 -2.987 22.832 1.00 70.38 206 THR A C 1
ATOM 1634 O O . THR A 1 206 ? -0.351 -2.233 22.189 1.00 70.38 206 THR A O 1
ATOM 1637 N N . VAL A 1 207 ? 0.059 -4.268 23.033 1.00 75.56 207 VAL A N 1
ATOM 1638 C CA . VAL A 1 207 ? -1.228 -4.842 22.596 1.00 75.56 207 VAL A CA 1
ATOM 1639 C C . VAL A 1 207 ? -2.404 -4.022 23.145 1.00 75.56 207 VAL A C 1
ATOM 1641 O O . VAL A 1 207 ? -3.360 -3.759 22.421 1.00 75.56 207 VAL A O 1
ATOM 1644 N N . GLY A 1 208 ? -2.311 -3.554 24.396 1.00 75.44 208 GLY A N 1
ATOM 1645 C CA . GLY A 1 208 ? -3.335 -2.722 25.034 1.00 75.44 208 GLY A CA 1
ATOM 1646 C C . GLY A 1 208 ? -3.554 -1.375 24.337 1.00 75.44 208 GLY A C 1
ATOM 1647 O O . GLY A 1 208 ? -4.701 -0.995 24.099 1.00 75.44 208 GLY A O 1
ATOM 1648 N N . GLU A 1 209 ? -2.481 -0.681 23.948 1.00 75.25 209 GLU A N 1
ATOM 1649 C CA . GLU A 1 209 ? -2.567 0.574 23.186 1.00 75.25 209 GLU A CA 1
ATOM 1650 C C . GLU A 1 209 ? -3.193 0.357 21.805 1.00 75.25 209 GLU A C 1
ATOM 1652 O O . GLU A 1 209 ? -4.033 1.145 21.375 1.00 75.25 209 GLU A O 1
ATOM 1657 N N . MET A 1 210 ? -2.862 -0.741 21.123 1.00 77.00 210 MET A N 1
ATOM 1658 C CA . MET A 1 210 ? -3.451 -1.046 19.814 1.00 77.00 210 MET A CA 1
ATOM 1659 C C . MET A 1 210 ? -4.916 -1.482 19.919 1.00 77.00 210 MET A C 1
ATOM 1661 O O . MET A 1 210 ? -5.726 -1.109 19.074 1.00 77.00 210 MET A O 1
ATOM 1665 N N . ILE A 1 211 ? -5.305 -2.185 20.986 1.00 79.56 211 ILE A N 1
ATOM 1666 C CA . ILE A 1 211 ? -6.723 -2.436 21.287 1.00 79.56 211 ILE A CA 1
ATOM 1667 C C . ILE A 1 211 ? -7.456 -1.109 21.524 1.00 79.56 211 ILE A C 1
ATOM 1669 O O . ILE A 1 211 ? -8.571 -0.932 21.032 1.00 79.56 211 ILE A O 1
ATOM 1673 N N . TYR A 1 212 ? -6.847 -0.161 22.245 1.00 81.69 212 TYR A N 1
ATOM 1674 C CA . TYR A 1 212 ? -7.414 1.178 22.422 1.00 81.69 212 TYR A CA 1
ATOM 1675 C C . TYR A 1 212 ? -7.581 1.908 21.081 1.00 81.69 212 TYR A C 1
ATOM 1677 O O . TYR A 1 212 ? -8.634 2.502 20.838 1.00 8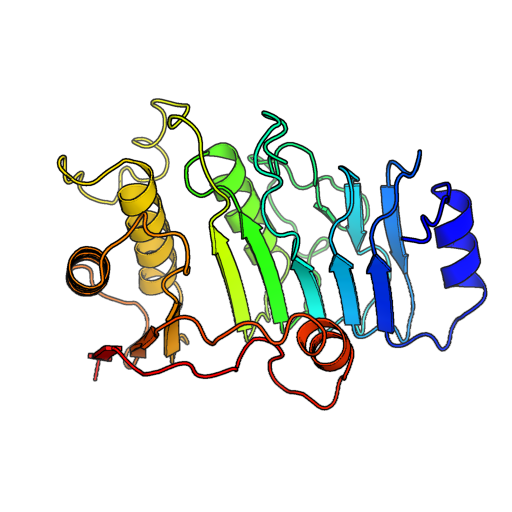1.69 212 TYR A O 1
ATOM 1685 N N . VAL A 1 213 ? -6.597 1.814 20.178 1.00 79.44 213 VAL A N 1
ATOM 1686 C CA . VAL A 1 213 ? -6.716 2.326 18.805 1.00 79.44 213 VAL A CA 1
ATOM 1687 C C . VAL A 1 213 ? -7.920 1.708 18.109 1.00 79.44 213 VAL A C 1
ATOM 1689 O O . VAL A 1 213 ? -8.779 2.455 17.652 1.00 79.44 213 VAL A O 1
ATOM 1692 N N . VAL A 1 214 ? -8.035 0.376 18.079 1.00 81.88 214 VAL A N 1
ATOM 1693 C CA . VAL A 1 214 ? -9.161 -0.311 17.425 1.00 81.88 214 VAL A CA 1
ATOM 1694 C C . VAL A 1 214 ? -10.497 0.168 17.992 1.00 81.88 214 VAL A C 1
ATOM 1696 O O . VAL A 1 214 ? -11.370 0.557 17.225 1.00 81.88 214 VAL A O 1
ATOM 1699 N N . LYS A 1 215 ? -10.636 0.251 19.320 1.00 81.88 215 LYS A N 1
ATOM 1700 C CA . LYS A 1 215 ? -11.847 0.785 19.969 1.00 81.88 215 LYS A CA 1
ATOM 1701 C C . LYS A 1 215 ? -12.136 2.239 19.598 1.00 81.88 215 LYS A C 1
ATOM 1703 O O . LYS A 1 215 ? -13.288 2.635 19.516 1.00 81.88 215 LYS A O 1
ATOM 1708 N N . THR A 1 216 ? -11.103 3.047 19.382 1.00 81.19 216 THR A N 1
ATOM 1709 C CA . THR A 1 216 ? -11.253 4.453 18.984 1.00 81.19 216 THR A CA 1
ATOM 1710 C C . THR A 1 216 ? -11.643 4.592 17.511 1.00 81.19 216 THR A C 1
ATOM 1712 O O . THR A 1 216 ? -12.342 5.538 17.139 1.00 81.19 216 THR A O 1
ATOM 1715 N N . LEU A 1 217 ? -11.204 3.658 16.662 1.00 79.69 217 LEU A N 1
ATOM 1716 C CA . LEU A 1 217 ? -11.574 3.609 15.248 1.00 79.69 217 LEU A CA 1
ATOM 1717 C C . LEU A 1 217 ? -13.060 3.319 15.056 1.00 79.69 217 LEU A C 1
ATOM 1719 O O . LEU A 1 217 ? -13.629 3.821 14.095 1.00 79.69 217 LEU A O 1
ATOM 1723 N N . THR A 1 218 ? -13.691 2.565 15.957 1.00 77.19 218 THR A N 1
ATOM 1724 C CA . THR A 1 218 ? -15.103 2.164 15.845 1.00 77.19 218 THR A CA 1
ATOM 1725 C C . THR A 1 218 ? -16.097 3.214 16.346 1.00 77.19 218 THR A C 1
ATOM 1727 O O . THR A 1 218 ? -17.297 3.029 16.179 1.00 77.19 218 THR A O 1
ATOM 1730 N N . ILE A 1 219 ? -15.625 4.313 16.949 1.00 77.69 219 ILE A N 1
ATOM 1731 C CA . ILE A 1 219 ? -16.477 5.408 17.442 1.00 77.69 219 ILE A CA 1
ATOM 1732 C C . ILE A 1 219 ? -17.190 6.152 16.296 1.00 77.69 219 ILE A C 1
ATOM 1734 O O . ILE A 1 219 ? -18.410 6.302 16.367 1.00 77.69 219 ILE A O 1
ATOM 1738 N N . PRO A 1 220 ? -16.490 6.666 15.260 1.00 78.94 220 PRO A N 1
ATOM 1739 C CA . PRO A 1 220 ? -17.169 7.319 14.145 1.00 78.94 220 PRO A CA 1
ATOM 1740 C C . PRO A 1 220 ? -17.945 6.314 13.280 1.00 78.94 220 PRO A C 1
ATOM 1742 O O . PRO A 1 220 ? -17.544 5.153 13.188 1.00 78.94 220 PRO A O 1
ATOM 1745 N N . PRO A 1 221 ? -19.002 6.757 12.572 1.00 80.38 221 PRO A N 1
ATOM 1746 C CA . PRO A 1 221 ? -19.697 5.911 11.611 1.00 80.38 221 PRO A CA 1
ATOM 1747 C C . PRO A 1 221 ? -18.761 5.544 10.457 1.00 80.38 221 PRO A C 1
ATOM 1749 O O . PRO A 1 221 ? -18.058 6.398 9.914 1.00 80.38 221 PRO A O 1
ATOM 1752 N N . TRP A 1 222 ? -18.743 4.264 10.092 1.00 87.25 222 TRP A N 1
ATOM 1753 C CA . TRP A 1 222 ? -17.971 3.789 8.941 1.00 87.25 222 TRP A CA 1
ATOM 1754 C C . TRP A 1 222 ? -18.839 3.781 7.698 1.00 87.25 222 TRP A C 1
ATOM 1756 O O . TRP A 1 222 ? -20.017 3.436 7.783 1.00 87.25 222 TRP A O 1
ATOM 1766 N N . ALA A 1 223 ? -18.217 4.096 6.566 1.00 85.12 223 ALA A N 1
ATOM 1767 C CA . ALA A 1 223 ? -18.826 4.035 5.247 1.00 85.12 223 ALA A CA 1
ATOM 1768 C C . ALA A 1 223 ? -19.223 2.606 4.864 1.00 85.12 223 ALA A C 1
ATOM 1770 O O . ALA A 1 223 ? -20.306 2.391 4.333 1.00 85.12 223 ALA A O 1
ATOM 1771 N N . SER A 1 224 ? -18.364 1.624 5.156 1.00 87.19 224 SER A N 1
ATOM 1772 C CA . SER A 1 224 ? -18.680 0.222 4.884 1.00 87.19 224 SER A CA 1
ATOM 1773 C C . SER A 1 224 ? -19.684 -0.334 5.889 1.00 87.19 224 SER A C 1
ATOM 1775 O O . SER A 1 224 ? -19.532 -0.108 7.093 1.00 87.19 224 SER A O 1
ATOM 1777 N N . GLU A 1 225 ? -20.686 -1.070 5.407 1.00 86.06 225 GLU A N 1
ATOM 1778 C CA . GLU A 1 225 ? -21.692 -1.747 6.235 1.00 86.06 225 GLU A CA 1
ATOM 1779 C C . GLU A 1 225 ? -21.038 -2.832 7.095 1.00 86.06 225 GLU A C 1
ATOM 1781 O O . GLU A 1 225 ? -21.122 -2.771 8.319 1.00 86.06 225 GLU A O 1
ATOM 1786 N N . THR A 1 226 ? -20.266 -3.721 6.465 1.00 88.81 226 THR A N 1
ATOM 1787 C CA . THR A 1 226 ? -19.597 -4.847 7.126 1.00 88.81 226 THR A CA 1
ATOM 1788 C C . THR A 1 226 ? -18.082 -4.720 7.044 1.00 88.81 226 THR A C 1
ATOM 1790 O O . THR A 1 226 ? -17.537 -4.566 5.951 1.00 88.81 226 THR A O 1
ATOM 1793 N N . CYS A 1 227 ? -17.372 -4.858 8.164 1.00 89.81 227 CYS A N 1
ATOM 1794 C CA . CYS A 1 227 ? -15.910 -4.819 8.151 1.00 89.81 227 CYS A CA 1
ATOM 1795 C C . CYS A 1 227 ? -15.292 -5.587 9.323 1.00 89.81 227 CYS A C 1
ATOM 1797 O O . CYS A 1 227 ? -15.716 -5.446 10.467 1.00 89.81 227 CYS A O 1
ATOM 1799 N N . THR A 1 228 ? -14.244 -6.369 9.057 1.00 90.81 228 THR A N 1
ATOM 1800 C CA . THR A 1 228 ? -13.464 -7.061 10.094 1.00 90.81 228 THR A CA 1
ATOM 1801 C C . THR A 1 228 ? -12.152 -6.334 10.366 1.00 90.81 228 THR A C 1
ATOM 1803 O O . THR A 1 228 ? -11.349 -6.155 9.455 1.00 90.81 228 THR A O 1
ATOM 1806 N N . VAL A 1 229 ? -11.878 -5.992 11.623 1.00 89.75 229 VAL A N 1
ATOM 1807 C CA . VAL A 1 229 ? -10.567 -5.501 12.071 1.00 89.75 229 VAL A CA 1
ATOM 1808 C C . VAL A 1 229 ? -9.842 -6.603 12.820 1.00 89.75 229 VAL A C 1
ATOM 1810 O O . VAL A 1 229 ? -10.368 -7.134 13.797 1.00 89.75 229 VAL A O 1
ATOM 1813 N N . LEU A 1 230 ? -8.620 -6.908 12.398 1.00 88.88 230 LEU A N 1
ATOM 1814 C CA . LEU A 1 230 ? -7.736 -7.855 13.066 1.00 88.88 230 LEU A CA 1
ATOM 1815 C C . LEU A 1 230 ? -6.504 -7.136 13.606 1.00 88.88 230 LEU A C 1
ATOM 1817 O O . LEU A 1 230 ? -5.880 -6.351 12.895 1.00 88.88 230 LEU A O 1
ATOM 1821 N N . LEU A 1 231 ? -6.134 -7.446 14.843 1.00 86.88 231 LEU A N 1
ATOM 1822 C CA . LEU A 1 231 ? -4.836 -7.125 15.421 1.00 86.88 231 LEU A CA 1
ATOM 1823 C C . LEU A 1 231 ? -3.991 -8.396 15.418 1.00 86.88 231 LEU A C 1
ATOM 1825 O O . LEU A 1 231 ? -4.383 -9.401 16.011 1.00 86.88 231 LEU A O 1
ATOM 1829 N N . MET A 1 232 ? -2.833 -8.342 14.774 1.00 84.56 232 MET A N 1
ATOM 1830 C CA . MET A 1 232 ? -1.958 -9.490 14.561 1.00 84.56 232 MET A CA 1
ATOM 1831 C C . MET A 1 232 ? -0.603 -9.267 15.236 1.00 84.56 232 MET A C 1
ATOM 1833 O O . MET A 1 232 ? -0.055 -8.160 15.218 1.00 84.56 232 MET A O 1
ATOM 1837 N N . ALA A 1 233 ? -0.049 -10.334 15.807 1.00 78.62 233 ALA A N 1
ATOM 1838 C CA . ALA A 1 233 ? 1.342 -10.378 16.235 1.00 78.62 233 ALA A CA 1
ATOM 1839 C C . ALA A 1 233 ? 2.278 -10.389 15.012 1.00 78.62 233 ALA A C 1
ATOM 1841 O O . ALA A 1 233 ? 1.899 -10.924 13.962 1.00 78.62 233 ALA A O 1
ATOM 1842 N N . PRO A 1 234 ? 3.501 -9.845 15.132 1.00 71.06 234 PRO A N 1
ATOM 1843 C CA . PRO A 1 234 ? 4.509 -10.028 14.100 1.00 71.06 234 PRO A CA 1
ATOM 1844 C C . PRO A 1 234 ? 4.870 -11.515 14.011 1.00 71.06 234 PRO A C 1
ATOM 1846 O O . PRO A 1 234 ? 4.949 -12.211 15.024 1.00 71.06 234 PRO A O 1
ATOM 1849 N N . LYS A 1 235 ? 5.084 -12.015 12.795 1.00 68.50 235 LYS A N 1
ATOM 1850 C CA . LYS A 1 235 ? 5.651 -13.349 12.581 1.00 68.50 235 LYS A CA 1
ATOM 1851 C C . LYS A 1 235 ? 7.178 -13.268 12.703 1.00 68.50 235 LYS A C 1
ATOM 1853 O O . LYS A 1 235 ? 7.770 -12.272 12.284 1.00 68.50 235 LYS A O 1
ATOM 1858 N N . GLU A 1 236 ? 7.814 -14.303 13.254 1.00 58.12 236 GLU A N 1
ATOM 1859 C CA . GLU A 1 236 ? 9.279 -14.409 13.271 1.00 58.12 236 GLU A CA 1
ATOM 1860 C C . GLU A 1 236 ? 9.822 -14.329 11.832 1.00 58.12 236 GLU A C 1
ATOM 1862 O O . GLU A 1 236 ? 9.387 -15.064 10.944 1.00 58.12 236 GLU A O 1
ATOM 1867 N N . LYS A 1 237 ? 10.729 -13.372 11.584 1.00 55.81 237 LYS A N 1
ATOM 1868 C CA . LYS A 1 237 ? 11.221 -13.024 10.242 1.00 55.81 237 LYS A CA 1
ATOM 1869 C C . LYS A 1 237 ? 11.889 -14.219 9.550 1.00 55.81 237 LYS A C 1
ATOM 1871 O O . LYS A 1 237 ? 13.035 -14.540 9.851 1.00 55.81 237 LYS A O 1
ATOM 1876 N N . ALA A 1 238 ? 11.272 -14.739 8.493 1.00 48.72 238 ALA A N 1
ATOM 1877 C CA . ALA A 1 238 ? 11.997 -15.386 7.400 1.00 48.72 238 ALA A CA 1
ATOM 1878 C C . ALA A 1 238 ? 12.313 -14.323 6.331 1.00 48.72 238 ALA A C 1
ATOM 1880 O O . ALA A 1 238 ? 11.695 -14.276 5.275 1.00 48.72 238 ALA A O 1
ATOM 1881 N N . GLY A 1 239 ? 13.246 -13.409 6.626 1.00 50.28 239 GLY A N 1
ATOM 1882 C CA . GLY A 1 239 ? 13.525 -12.221 5.797 1.00 50.28 239 GLY A CA 1
ATOM 1883 C C . GLY A 1 239 ? 13.917 -12.495 4.335 1.00 50.28 239 GLY A C 1
ATOM 1884 O O . GLY A 1 239 ? 13.876 -11.581 3.524 1.00 50.28 239 GLY A O 1
ATOM 1885 N N . LEU A 1 240 ? 14.252 -13.738 3.982 1.00 48.59 240 LEU A N 1
ATOM 1886 C CA . LEU A 1 240 ? 14.547 -14.147 2.605 1.00 48.59 240 LEU A CA 1
ATOM 1887 C C . LEU A 1 240 ? 13.292 -14.510 1.786 1.00 48.59 240 LEU A C 1
ATOM 1889 O O . LEU A 1 240 ? 13.357 -14.470 0.562 1.00 48.59 240 LEU A O 1
ATOM 1893 N N . ASP A 1 241 ? 12.159 -14.823 2.426 1.00 65.94 241 ASP A N 1
ATOM 1894 C CA . ASP A 1 241 ? 10.949 -15.317 1.744 1.00 65.94 241 ASP A CA 1
ATOM 1895 C C . ASP A 1 241 ? 10.066 -14.192 1.170 1.00 65.94 241 ASP A C 1
ATOM 1897 O O . ASP A 1 241 ? 9.364 -14.370 0.174 1.00 65.94 241 ASP A O 1
ATOM 1901 N N . PHE A 1 242 ? 10.125 -12.987 1.749 1.00 77.56 242 PHE A N 1
ATOM 1902 C CA . PHE A 1 242 ? 9.264 -11.887 1.306 1.00 77.56 242 PHE A CA 1
ATOM 1903 C C . PHE A 1 242 ? 9.549 -11.467 -0.142 1.00 77.56 242 PHE A C 1
ATOM 1905 O O . PHE A 1 242 ? 8.623 -11.229 -0.910 1.00 77.56 242 PHE A O 1
ATOM 1912 N N . HIS A 1 243 ? 10.820 -11.397 -0.544 1.00 76.94 243 HIS A N 1
ATOM 1913 C CA . HIS A 1 243 ? 11.196 -10.923 -1.879 1.00 76.94 243 HIS A CA 1
ATOM 1914 C C . HIS A 1 243 ? 10.731 -11.868 -2.992 1.00 76.94 243 HIS A C 1
ATOM 1916 O O . HIS A 1 243 ? 10.189 -11.417 -4.006 1.00 76.94 243 HIS A O 1
ATOM 1922 N N . SER A 1 244 ? 10.909 -13.178 -2.797 1.00 79.56 244 SER A N 1
ATOM 1923 C CA . SER A 1 244 ? 10.408 -14.206 -3.714 1.00 79.56 244 SER A CA 1
ATOM 1924 C C . SER A 1 244 ? 8.890 -14.158 -3.804 1.00 79.56 244 SER A C 1
ATOM 1926 O O . SER A 1 244 ? 8.341 -14.137 -4.900 1.00 79.56 244 SER A O 1
ATOM 1928 N N . ARG A 1 245 ? 8.200 -14.031 -2.670 1.00 84.31 245 ARG A N 1
ATOM 1929 C CA . ARG A 1 245 ? 6.737 -13.935 -2.649 1.00 84.31 245 ARG A CA 1
ATOM 1930 C C . ARG A 1 245 ? 6.197 -12.662 -3.290 1.00 84.31 245 ARG A C 1
ATOM 1932 O O . ARG A 1 245 ? 5.208 -12.714 -4.009 1.00 84.31 245 ARG A O 1
ATOM 1939 N N . ALA A 1 246 ? 6.830 -11.520 -3.038 1.00 85.25 246 ALA A N 1
ATOM 1940 C CA . ALA A 1 246 ? 6.429 -10.232 -3.599 1.00 85.25 246 ALA A CA 1
ATOM 1941 C C . ALA A 1 246 ? 6.573 -10.193 -5.126 1.00 85.25 246 ALA A C 1
ATOM 1943 O O . ALA A 1 246 ? 5.773 -9.546 -5.805 1.00 85.25 246 ALA A O 1
ATOM 1944 N N . SER A 1 247 ? 7.570 -10.900 -5.665 1.00 85.31 247 SER A N 1
ATOM 1945 C CA . SER A 1 247 ? 7.812 -11.001 -7.108 1.00 85.31 247 SER A CA 1
ATOM 1946 C C . SER A 1 247 ? 6.990 -12.095 -7.799 1.00 85.31 247 SER A C 1
ATOM 1948 O O . SER A 1 247 ? 6.773 -12.002 -9.009 1.00 85.31 247 SER A O 1
ATOM 1950 N N . ASP A 1 248 ? 6.501 -13.087 -7.052 1.00 89.44 248 ASP A N 1
ATOM 1951 C CA . ASP A 1 248 ? 5.652 -14.164 -7.556 1.00 89.44 248 ASP A CA 1
ATOM 1952 C C . ASP A 1 248 ? 4.207 -13.689 -7.782 1.00 89.44 248 ASP A C 1
ATOM 1954 O O . ASP A 1 248 ? 3.421 -13.472 -6.855 1.00 89.44 248 ASP A O 1
ATOM 1958 N N . LEU A 1 249 ? 3.840 -13.553 -9.056 1.00 88.50 249 LEU A N 1
ATOM 1959 C CA . LEU A 1 249 ? 2.511 -13.124 -9.487 1.00 88.50 249 LEU A CA 1
ATOM 1960 C C . LEU A 1 249 ? 1.395 -14.123 -9.132 1.00 88.50 249 LEU A C 1
ATOM 1962 O O . LEU A 1 249 ? 0.226 -13.748 -9.179 1.00 88.50 249 LEU A O 1
ATOM 1966 N N . SER A 1 250 ? 1.720 -15.367 -8.763 1.00 89.81 250 SER A N 1
ATOM 1967 C CA . SER A 1 250 ? 0.730 -16.349 -8.300 1.00 89.81 250 SER A CA 1
ATOM 1968 C C . SER A 1 250 ? 0.294 -16.133 -6.846 1.00 89.81 250 SER A C 1
ATOM 1970 O O . SER A 1 250 ? -0.791 -16.560 -6.458 1.00 89.81 250 SER A O 1
ATOM 1972 N N . VAL A 1 251 ? 1.101 -15.430 -6.043 1.00 88.38 251 VAL A N 1
ATOM 1973 C CA . VAL A 1 251 ? 0.785 -15.100 -4.646 1.00 88.38 251 VAL A CA 1
ATOM 1974 C C . VAL A 1 251 ? -0.170 -13.914 -4.619 1.00 88.38 251 VAL A C 1
ATOM 1976 O O . VAL A 1 251 ? 0.254 -12.822 -4.965 1.00 88.38 251 VAL A O 1
ATOM 1979 N N . GLU A 1 252 ? -1.429 -14.081 -4.207 1.00 85.88 252 GLU A N 1
ATOM 1980 C CA . GLU A 1 252 ? -2.428 -12.991 -4.230 1.00 85.88 252 GLU A CA 1
ATOM 1981 C C . GLU A 1 252 ? -2.008 -11.754 -3.425 1.00 85.88 252 GLU A C 1
ATOM 1983 O O . GLU A 1 252 ? -2.090 -10.645 -3.938 1.00 85.88 252 GLU A O 1
ATOM 1988 N N . ASP A 1 253 ? -1.518 -11.931 -2.196 1.00 86.31 253 ASP A N 1
ATOM 1989 C CA . ASP A 1 253 ? -0.983 -10.844 -1.373 1.00 86.31 253 ASP A CA 1
ATOM 1990 C C . ASP A 1 253 ? 0.321 -11.299 -0.692 1.00 86.31 253 ASP A C 1
ATOM 1992 O O . ASP A 1 253 ? 0.312 -12.220 0.140 1.00 86.31 253 ASP A O 1
ATOM 1996 N N . PRO A 1 254 ? 1.467 -10.674 -1.016 1.00 83.31 254 PRO A N 1
ATOM 1997 C CA . PRO A 1 254 ? 2.753 -11.081 -0.468 1.00 83.31 254 PRO A CA 1
ATOM 1998 C C . PRO A 1 254 ? 2.925 -10.756 1.021 1.00 83.31 254 PRO A C 1
ATOM 2000 O O . PRO A 1 254 ? 3.846 -11.284 1.639 1.00 83.31 254 PRO A O 1
ATOM 2003 N N . PHE A 1 255 ? 2.036 -9.952 1.612 1.00 79.44 255 PHE A N 1
ATOM 2004 C CA . PHE A 1 255 ? 2.050 -9.586 3.030 1.00 79.44 255 PHE A CA 1
ATOM 2005 C C . PHE A 1 255 ? 1.084 -10.420 3.885 1.00 79.44 255 PHE A C 1
ATOM 2007 O O . PHE A 1 255 ? 1.106 -10.301 5.113 1.00 79.44 255 PHE A O 1
ATOM 2014 N N . LEU A 1 256 ? 0.248 -11.280 3.283 1.00 74.81 256 LEU A N 1
ATOM 2015 C CA . LEU A 1 256 ? -0.571 -12.252 4.016 1.00 74.81 256 LEU A CA 1
ATOM 2016 C C . LEU A 1 256 ? 0.320 -13.377 4.568 1.00 74.81 256 LEU A C 1
ATOM 2018 O O . LEU A 1 256 ? 0.357 -14.501 4.069 1.00 74.81 256 LEU A O 1
ATOM 2022 N N . GLU A 1 257 ? 1.065 -13.061 5.621 1.00 65.31 257 GLU A N 1
ATOM 2023 C CA . GLU A 1 257 ? 1.661 -14.021 6.538 1.00 65.31 257 GLU A CA 1
ATOM 2024 C C . GLU A 1 257 ? 1.043 -13.808 7.911 1.00 65.31 257 GLU A C 1
ATOM 2026 O O . GLU A 1 257 ? 1.321 -12.830 8.602 1.00 65.31 257 GLU A O 1
ATOM 2031 N N . HIS A 1 258 ? 0.144 -14.702 8.307 1.00 61.09 258 HIS A N 1
ATOM 2032 C CA . HIS A 1 258 ? -0.534 -14.559 9.584 1.00 61.09 258 HIS A CA 1
ATOM 2033 C C . HIS A 1 258 ? 0.412 -14.947 10.726 1.00 61.09 258 HIS A C 1
ATOM 2035 O O . HIS A 1 258 ? 0.767 -16.114 10.881 1.00 61.09 258 HIS A O 1
ATOM 2041 N N . GLY A 1 259 ? 0.810 -13.957 11.531 1.00 64.38 259 GLY A N 1
ATOM 2042 C CA . GLY A 1 259 ? 1.202 -14.195 12.919 1.00 64.38 259 GLY A CA 1
ATOM 2043 C C . GLY A 1 259 ? -0.014 -14.591 13.765 1.00 64.38 259 GLY A C 1
ATOM 2044 O O . GLY A 1 259 ? -1.117 -14.784 13.252 1.00 64.38 259 GLY A O 1
ATOM 2045 N N . GLN A 1 260 ? 0.160 -14.712 15.077 1.00 78.19 260 GLN A N 1
ATOM 2046 C CA . GLN A 1 260 ? -0.960 -15.015 15.968 1.00 78.19 260 GLN A CA 1
ATOM 2047 C C . GLN A 1 260 ? -1.989 -13.868 15.971 1.00 78.19 260 GLN A C 1
ATOM 2049 O O . GLN A 1 260 ? -1.620 -12.702 16.115 1.00 78.19 260 GLN A O 1
ATOM 2054 N N . GLU A 1 261 ? -3.279 -14.191 15.839 1.00 87.12 261 GLU A N 1
ATOM 2055 C CA . GLU A 1 261 ? -4.363 -13.226 16.058 1.00 87.12 261 GLU A CA 1
ATOM 2056 C C . GLU A 1 261 ? -4.415 -12.846 17.541 1.00 87.12 261 GLU A C 1
ATOM 2058 O O . GLU A 1 261 ? -4.530 -13.706 18.415 1.00 87.12 261 GLU A O 1
ATOM 2063 N N . LEU A 1 262 ? -4.307 -11.550 17.822 1.00 85.25 262 LEU A N 1
ATOM 2064 C CA . LEU A 1 262 ? -4.312 -10.996 19.175 1.00 85.25 262 LEU A CA 1
ATOM 2065 C C . LEU A 1 262 ? -5.682 -10.434 19.556 1.00 85.25 262 LEU A C 1
ATOM 2067 O O . LEU A 1 262 ? -6.073 -10.487 20.720 1.00 85.25 262 LEU A O 1
ATOM 2071 N N . PHE A 1 263 ? -6.393 -9.855 18.588 1.00 87.19 263 PHE A N 1
ATOM 2072 C CA . PHE A 1 263 ? -7.709 -9.260 18.798 1.00 87.19 263 PHE A CA 1
ATOM 2073 C C . PHE A 1 263 ? -8.487 -9.190 17.481 1.00 87.19 263 PHE A C 1
ATOM 2075 O O . PHE A 1 263 ? -7.903 -8.969 16.419 1.00 87.19 263 PHE A O 1
ATOM 2082 N N . ARG A 1 264 ? -9.813 -9.314 17.564 1.00 90.25 264 ARG A N 1
ATOM 2083 C CA . ARG A 1 264 ? -10.731 -9.209 16.429 1.00 90.25 264 ARG A CA 1
ATOM 2084 C C . ARG A 1 264 ? -11.940 -8.366 16.800 1.00 90.25 264 ARG A C 1
ATOM 2086 O O . ARG A 1 264 ? -12.537 -8.551 17.857 1.00 90.25 264 ARG A O 1
ATOM 2093 N N . PHE A 1 265 ? -12.320 -7.480 15.890 1.00 88.69 265 PHE A N 1
ATOM 2094 C CA . PHE A 1 265 ? -13.572 -6.737 15.921 1.00 88.69 265 PHE A CA 1
ATOM 2095 C C . PHE A 1 265 ? -14.311 -6.956 14.600 1.00 88.69 265 PHE A C 1
ATOM 2097 O O . PHE A 1 265 ? -13.694 -6.922 13.536 1.00 88.69 265 PHE A O 1
ATOM 2104 N N . ILE A 1 266 ? -15.619 -7.184 14.669 1.00 87.75 266 ILE A N 1
ATOM 2105 C CA . ILE A 1 266 ? -16.479 -7.353 13.499 1.00 87.75 266 ILE A CA 1
ATOM 2106 C C . ILE A 1 266 ? -17.556 -6.277 13.577 1.00 87.75 266 ILE A C 1
ATOM 2108 O O . ILE A 1 266 ? -18.264 -6.179 14.578 1.00 87.75 266 ILE A O 1
ATOM 2112 N N . LYS A 1 267 ? -17.637 -5.461 12.528 1.00 83.75 267 LYS A N 1
ATOM 2113 C CA . LYS A 1 267 ? -18.793 -4.626 12.234 1.00 83.75 267 LYS A CA 1
ATOM 2114 C C . LYS A 1 267 ? -19.726 -5.444 11.345 1.00 83.75 267 LYS A C 1
ATOM 2116 O O . LYS A 1 267 ? -19.299 -5.871 10.268 1.00 83.75 267 LYS A O 1
ATOM 2121 N N . GLU A 1 268 ? -20.937 -5.661 11.835 1.00 79.12 268 GLU A N 1
ATOM 2122 C CA . GLU A 1 268 ? -22.058 -6.287 11.126 1.00 79.12 268 GLU A CA 1
ATOM 2123 C C . GLU A 1 268 ? -23.058 -5.225 10.666 1.00 79.12 268 GLU A C 1
ATOM 2125 O O . GLU A 1 268 ? -23.191 -4.196 11.376 1.00 79.12 268 GLU A O 1
#

Radius of gyration: 18.79 Å; chains: 1; bounding box: 49×39×50 Å

Organism: Setaria italica (NCBI:txid4555)

Sequence (268 aa):
MVYTFFEDRDLDHMLASSPVLETLALFVSFGKAKHVLLRGQKLKCALVLETMAFELAVVDAPLLERLIMWETSAPSEGDGSLMELGVHMLQIWKRVIKADTNVSPRSMVPSVKILALKVNLGVFKEIQMLVNFIRCFPNIETLHVESARAGEPTGNNYIELFKELDPIECVQSHIKMMVTFMKYITQRANEIKKIMLVISDNRRATVGEMIYVVKTLTIPPWASETCTVLLMAPKEKAGLDFHSRASDLSVEDPFLEHGQELFRFIKE

Secondary structure (DSSP, 8-state):
-PPPP--HHHHHHHHHH-TT--EEEEE----S--EEEEE-TT--EEEEES--S-EEEEEE-TT--EEEEE--PPP-SS------GGG--EEETTEE--TT----GGG--TT--EEEEEE-TTBHHHHHHHHHHHHH-TT-SEEEEEEPP-SS-B-STHHHHSTTS-----S-HHHHHHHHHHHHHHTT-TT--EEEEE--SSSSS-HHHHHHHHHHHTSSPPSSSSEEEEEEPPPP--TTHHHHHHH-TTSS-TT-----EEEEEEE-

Foldseek 3Di:
DDEDEDEQVVQVVVQVVCQQDQEAADEHHPYPHQEAEDAHQNHQYYHAEQYAFHEYEDAHHLQHAYDANYYLDDDDPDDPPQRACVRHQHHYRPGTQFLPDDDDPVRARQNYAEYADEFQLLEPRRLSSVVSVCVRHVNHNYYHYHHGDDDHRDDDPPCPVVVVPDDDDDDRSSLVSVLSSLLVCQAPPQPAAEAEAEDDPPPPDDPVNVVVSVVSSVPDDGNHQKYKYWYAYDDDDPVVQLVVLSRDPVNPDSPPDGHDTPDMDIRD

pLDDT: mean 70.44, std 17.59, range [30.86, 95.25]

InterPro domains:
  IPR055302 F-box domain-containing protein-like [PTHR32141] (7-200)
  IPR055411 F-box/LRR-repeat protein 15/At3g58940/PEG3-like, LRR domain [PF24758] (3-145)